Protein AF-A0A1S8CUR6-F1 (afdb_monomer)

Secondary structure (DSSP, 8-state):
--TTTT-----STHHHHT-TTB-S-B-GGG--SSS-EEEEEEEEEEEEEEE-SBTTT--EEEEEEEEEETTS-EEEEETTHHHHHHS---HHHHHHHHHHHHHHHHHHHHHHHHHTHHHHHHHHHHHHHTSS-TTSHHHHHHHHHHHHHTTTS---SSSTTB-TTSEEEEEEEPPHHHHHHHHHHTTTPPP-SEEEEEEEEETTGGGGGGHHHHHHHHHHHHHHHHHHHH--S---HHHHHHHHHHHHHHHHHHHHHHHHHHHHHHTTSGGGEE-

Radius of gyration: 33.65 Å; Cα contacts (8 Å, |Δi|>4): 330; chains: 1; bounding box: 71×44×99 Å

Foldseek 3Di:
DQPLPQADDCADPVSQVPDPQEDAADAPVVQPDPQFFDFWRAKAADPPFGFFNYNVGRDTERIFTWTATPVRHITTHHQVVCCVPRVDHCVVVHVVSVLSVLLSVLVVLLVVCLVCVVVLVVLLCCLVPVVVDVPLLVVLVVVVCCLVVCVPDDDADFNVQADPQQFGWDWDFDDPVVQVVCCVVVVPDDTDRTDIDGPWGFPPSVLSVCSVVLVVLVVLSVCLSVVSVPDDDDDDSVRSVVNSVSSVCSVVSSVVSSVSSVCSNCRPPPVRIGD

Sequence (275 aa):
MNPFDDIPKINHWLDLENREKFSACIDLKQIKEPQPLKKVIAAYELSPKVYCGIASCHTAHHKGFLVELFDGSETIVGHCCGKKYFGRDFTVEKNRLTKLATDKQNYEIITRFIKNLSVHKNEFNNVFNENELNCGFKKLMLAVIDFNTVRTNISSQTFSNIGYDGEVFQLVRKSDKDIEIERVAGQGQLIETHQKHIIAKINHFNLLFQIDKFYQLKDYFSNLFIFFERHGRGFTSNQLKQYGKLVKDFDNKLYEMKILAKQGSNLLSKTNLEK

Structure (mmCIF, N/CA/C/O backbone):
data_AF-A0A1S8CUR6-F1
#
_entry.id   AF-A0A1S8CUR6-F1
#
loop_
_atom_site.group_PDB
_atom_site.id
_atom_site.type_symbol
_atom_site.label_atom_id
_atom_site.label_alt_id
_atom_site.label_comp_id
_atom_site.label_asym_id
_atom_site.label_entity_id
_atom_site.label_seq_id
_atom_site.pdbx_PDB_ins_code
_atom_site.Cartn_x
_atom_site.Cartn_y
_atom_site.Cartn_z
_atom_site.occupancy
_atom_site.B_iso_or_equiv
_atom_site.auth_seq_id
_atom_site.auth_comp_id
_atom_site.auth_asym_id
_atom_site.auth_atom_id
_atom_site.pdbx_PDB_model_num
ATOM 1 N N . MET A 1 1 ? 1.728 -12.011 23.630 1.00 44.38 1 MET A N 1
ATOM 2 C CA . MET A 1 1 ? 0.403 -11.422 23.887 1.00 44.38 1 MET A CA 1
ATOM 3 C C . MET A 1 1 ? 0.296 -10.179 23.024 1.00 44.38 1 MET A C 1
ATOM 5 O O . MET A 1 1 ? 1.237 -9.388 23.041 1.00 44.38 1 MET A O 1
ATOM 9 N N . ASN A 1 2 ? -0.718 -10.079 22.166 1.00 54.56 2 ASN A N 1
ATOM 10 C CA . ASN A 1 2 ? -0.870 -8.926 21.286 1.00 54.56 2 ASN A CA 1
ATOM 11 C C . ASN A 1 2 ? -1.493 -7.792 22.124 1.00 54.56 2 ASN A C 1
ATOM 13 O O . ASN A 1 2 ? -2.547 -7.996 22.720 1.00 54.56 2 ASN A O 1
ATOM 17 N N . PRO A 1 3 ? -0.862 -6.607 22.215 1.00 56.47 3 PRO A N 1
ATOM 18 C CA . PRO A 1 3 ? -1.349 -5.519 23.070 1.00 56.47 3 PRO A CA 1
ATOM 19 C C . PRO A 1 3 ? -2.714 -4.955 22.630 1.00 56.47 3 PRO A C 1
ATOM 21 O O . PRO A 1 3 ? -3.243 -4.057 23.276 1.00 56.47 3 PRO A O 1
ATOM 24 N N . PHE A 1 4 ? -3.280 -5.465 21.531 1.00 63.94 4 PHE A N 1
ATOM 25 C CA . PHE A 1 4 ? -4.551 -5.048 20.951 1.00 63.94 4 PHE A CA 1
ATOM 26 C C . PHE A 1 4 ? -5.653 -6.127 21.013 1.00 63.94 4 PHE A C 1
ATOM 28 O O . PHE A 1 4 ? -6.675 -6.007 20.326 1.00 63.94 4 PHE A O 1
ATOM 35 N N . ASP A 1 5 ? -5.464 -7.200 21.785 1.00 58.09 5 ASP A N 1
ATOM 36 C CA . ASP A 1 5 ? -6.437 -8.302 21.866 1.00 58.09 5 ASP A CA 1
ATOM 37 C C . ASP A 1 5 ? -7.804 -7.863 22.446 1.00 58.09 5 ASP A C 1
ATOM 39 O O . ASP A 1 5 ? -8.822 -8.448 22.089 1.00 58.09 5 ASP A O 1
ATOM 43 N N . ASP A 1 6 ? -7.868 -6.740 23.172 1.00 64.00 6 ASP A N 1
ATOM 44 C CA . ASP A 1 6 ? -9.075 -6.271 23.880 1.00 64.00 6 ASP A CA 1
ATOM 45 C C . ASP A 1 6 ? -10.073 -5.432 23.058 1.00 64.00 6 ASP A C 1
ATOM 47 O O . ASP A 1 6 ? -11.069 -4.952 23.604 1.00 64.00 6 ASP A O 1
ATOM 51 N N . ILE A 1 7 ? -9.842 -5.212 21.757 1.00 69.81 7 ILE A N 1
ATOM 52 C CA . ILE A 1 7 ? -10.750 -4.391 20.933 1.00 69.81 7 ILE A CA 1
ATOM 53 C C . ILE A 1 7 ? -11.582 -5.279 20.010 1.00 69.81 7 ILE A C 1
ATOM 55 O O . ILE A 1 7 ? -11.042 -5.793 19.018 1.00 69.81 7 ILE A O 1
ATOM 59 N N . PRO A 1 8 ? -12.885 -5.460 20.308 1.00 75.94 8 PRO A N 1
ATOM 60 C CA . PRO A 1 8 ? -13.771 -6.248 19.471 1.00 75.94 8 PRO A CA 1
ATOM 61 C C . PRO A 1 8 ? -14.064 -5.515 18.160 1.00 75.94 8 PRO A C 1
ATOM 63 O O . PRO A 1 8 ? -14.291 -4.304 18.131 1.00 75.94 8 PRO A O 1
ATOM 66 N N . LYS A 1 9 ? -14.065 -6.271 17.060 1.00 77.62 9 LYS A N 1
ATOM 67 C CA . LYS A 1 9 ? -14.486 -5.795 15.742 1.00 77.62 9 LYS A CA 1
ATOM 68 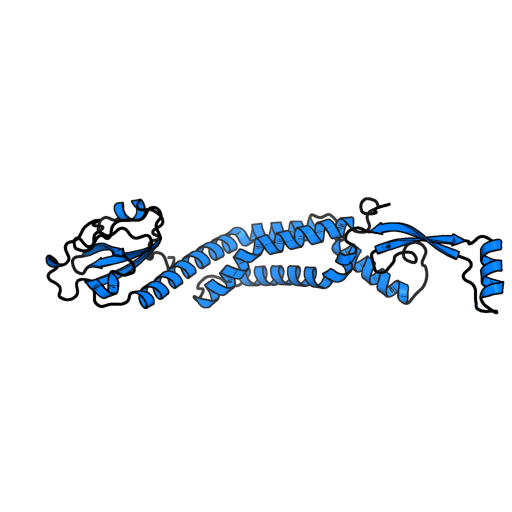C C . LYS A 1 9 ? -15.950 -6.188 15.542 1.00 77.62 9 LYS A C 1
ATOM 70 O O . LYS A 1 9 ? -16.272 -7.356 15.702 1.00 77.62 9 LYS A O 1
ATOM 75 N N . ILE A 1 10 ? -16.802 -5.224 15.197 1.00 85.06 10 ILE A N 1
ATOM 76 C CA . ILE A 1 10 ? -18.233 -5.441 14.940 1.00 85.06 10 ILE A CA 1
ATOM 77 C C . ILE A 1 10 ? -18.463 -5.220 13.443 1.00 85.06 10 ILE A C 1
ATOM 79 O O . ILE A 1 10 ? -18.511 -4.076 12.994 1.00 85.06 10 ILE A O 1
ATOM 83 N N . ASN A 1 11 ? -18.540 -6.303 12.670 1.00 84.25 11 ASN A N 1
ATOM 84 C CA . ASN A 1 11 ? -18.808 -6.270 11.226 1.00 84.25 11 ASN A CA 1
ATOM 85 C C . ASN A 1 11 ? -20.238 -6.712 10.906 1.00 84.25 11 ASN A C 1
ATOM 87 O O . ASN A 1 11 ? -20.809 -6.280 9.905 1.00 84.25 11 ASN A O 1
ATOM 91 N N . HIS A 1 12 ? -20.805 -7.578 11.745 1.00 87.56 12 HIS A N 1
ATOM 92 C CA . HIS A 1 12 ? -22.120 -8.170 11.556 1.00 87.56 12 HIS A CA 1
ATOM 93 C C . HIS A 1 12 ? -22.928 -8.111 12.850 1.00 87.56 12 HIS A C 1
ATOM 95 O O . HIS A 1 12 ? -22.376 -8.070 13.946 1.00 87.56 12 HIS A O 1
ATOM 101 N N . TRP A 1 13 ? -24.255 -8.140 12.724 1.00 87.31 13 TRP A N 1
ATOM 102 C CA . TRP A 1 13 ? -25.164 -8.196 13.874 1.00 87.31 13 TRP A CA 1
ATOM 103 C C . TRP A 1 13 ? -24.866 -9.383 14.801 1.00 87.31 13 TRP A C 1
ATOM 105 O O . TRP A 1 13 ? -24.865 -9.235 16.018 1.00 87.31 13 TRP A O 1
ATOM 115 N N . LEU A 1 14 ? -24.499 -10.524 14.217 1.00 88.88 14 LEU A N 1
ATOM 116 C CA . LEU A 1 14 ? -24.138 -11.736 14.947 1.00 88.88 14 LEU A CA 1
ATOM 117 C C . LEU A 1 14 ? -22.941 -11.530 15.902 1.00 88.88 14 LEU A C 1
ATOM 119 O O . LEU A 1 14 ? -22.861 -12.182 16.939 1.00 88.88 14 LEU A O 1
ATOM 123 N N . ASP A 1 15 ? -22.042 -10.581 15.605 1.00 89.50 15 ASP A N 1
ATOM 124 C CA . ASP A 1 15 ? -20.921 -10.234 16.494 1.00 89.50 15 ASP A CA 1
ATOM 125 C C . ASP A 1 15 ? -21.401 -9.614 17.819 1.00 89.50 15 ASP A C 1
ATOM 127 O O . ASP A 1 15 ? -20.664 -9.623 18.804 1.00 89.50 15 ASP A O 1
ATOM 131 N N . LEU A 1 16 ? -22.614 -9.048 17.839 1.00 89.94 16 LEU A N 1
ATOM 132 C CA . LEU A 1 16 ? -23.264 -8.500 19.029 1.00 89.94 16 LEU A CA 1
ATOM 133 C C . LEU A 1 16 ? -24.046 -9.580 19.773 1.00 89.94 16 LEU A C 1
ATOM 135 O O . LEU A 1 16 ? -23.877 -9.713 20.979 1.00 89.94 16 LEU A O 1
ATOM 139 N N . GLU A 1 17 ? -24.854 -10.371 19.062 1.00 89.06 17 GLU A N 1
ATOM 140 C CA . GLU A 1 17 ? -25.681 -11.434 19.660 1.00 89.06 17 GLU A CA 1
ATOM 141 C C . GLU A 1 17 ? -24.852 -12.500 20.374 1.00 89.06 17 GLU A C 1
ATOM 143 O O . GLU A 1 17 ? -25.260 -13.014 21.410 1.00 89.06 17 GLU A O 1
ATOM 148 N N . ASN A 1 18 ? -23.656 -12.792 19.864 1.00 91.69 18 ASN A N 1
ATOM 149 C CA . ASN A 1 18 ? -22.752 -13.760 20.479 1.00 91.69 18 ASN A CA 1
ATOM 150 C C . ASN A 1 18 ? -22.097 -13.257 21.778 1.00 91.69 18 ASN A C 1
ATOM 152 O O . ASN A 1 18 ? -21.323 -13.988 22.399 1.00 91.69 18 ASN A O 1
ATOM 156 N N . ARG A 1 19 ? -22.340 -12.007 22.191 1.00 91.31 19 ARG A N 1
ATOM 157 C CA . ARG A 1 19 ? -21.763 -11.444 23.415 1.00 91.31 19 ARG A CA 1
ATOM 158 C C . ARG A 1 19 ? -22.686 -11.742 24.586 1.00 91.31 19 ARG A C 1
ATOM 160 O O . ARG A 1 19 ? -23.799 -11.240 24.650 1.00 91.31 19 ARG A O 1
ATOM 167 N N . GLU A 1 20 ? -22.170 -12.477 25.563 1.00 92.56 20 GLU A N 1
ATOM 168 C CA . GLU A 1 20 ? -22.912 -12.921 26.754 1.00 92.56 20 GLU A CA 1
ATOM 169 C C . GLU A 1 20 ? -23.628 -11.782 27.506 1.00 92.56 20 GLU A C 1
ATOM 171 O O . GLU A 1 20 ? -24.708 -11.973 28.053 1.00 92.56 20 GLU A O 1
ATOM 176 N N . LYS A 1 21 ? -23.042 -10.578 27.512 1.00 94.06 21 LYS A N 1
ATOM 177 C CA . LYS A 1 21 ? -23.570 -9.403 28.224 1.00 94.06 21 LYS A CA 1
ATOM 178 C C . LYS A 1 21 ? -24.464 -8.503 27.369 1.00 94.06 21 LYS A C 1
ATOM 180 O O . LYS A 1 21 ? -24.925 -7.473 27.859 1.00 94.06 21 LYS A O 1
ATOM 185 N N . PHE A 1 22 ? -24.665 -8.830 26.094 1.00 95.19 22 PHE A N 1
ATOM 186 C CA . PHE A 1 22 ? -25.379 -7.963 25.168 1.00 95.19 22 PHE A CA 1
ATOM 187 C C . PHE A 1 22 ? -26.894 -8.059 25.340 1.00 95.19 22 PHE A C 1
ATOM 189 O O . PHE A 1 22 ? -27.479 -9.138 25.330 1.00 95.19 22 PHE A O 1
ATOM 196 N N . SER A 1 23 ? -27.535 -6.896 25.429 1.00 94.31 23 SER A N 1
ATOM 197 C CA . SER A 1 23 ? -28.978 -6.738 25.346 1.00 94.31 23 SER A CA 1
ATOM 198 C C . SER A 1 23 ? -29.346 -5.826 24.178 1.00 94.31 23 SER A C 1
ATOM 200 O O . SER A 1 23 ? -28.913 -4.670 24.079 1.00 94.31 23 SER A O 1
ATOM 202 N N . ALA A 1 24 ? -30.209 -6.343 23.303 1.00 93.00 24 ALA A N 1
ATOM 203 C CA . ALA A 1 24 ? -30.740 -5.616 22.157 1.00 93.00 24 ALA A CA 1
ATOM 204 C C . ALA A 1 24 ? -31.730 -4.505 22.549 1.00 93.00 24 ALA A C 1
ATOM 206 O O . ALA A 1 24 ? -32.044 -3.660 21.715 1.00 93.00 24 ALA A O 1
ATOM 207 N N . CYS A 1 25 ? -32.233 -4.497 23.790 1.00 93.50 25 CYS A N 1
ATOM 208 C CA . CYS A 1 25 ? -33.155 -3.480 24.286 1.00 93.50 25 CYS A CA 1
ATOM 209 C C . CYS A 1 25 ? -32.991 -3.280 25.800 1.00 93.50 25 CYS A C 1
ATOM 211 O O . CYS A 1 25 ? -33.137 -4.215 26.584 1.00 93.50 25 CYS A O 1
ATOM 213 N N . ILE A 1 26 ? -32.704 -2.048 26.211 1.00 92.50 26 ILE A N 1
ATOM 214 C CA . ILE A 1 26 ? -32.490 -1.632 27.594 1.00 92.50 26 ILE A CA 1
ATOM 215 C C . ILE A 1 26 ? -33.344 -0.399 27.884 1.00 92.50 26 ILE A C 1
ATOM 217 O O . ILE A 1 26 ? -33.329 0.591 27.140 1.00 92.50 26 ILE A O 1
ATOM 221 N N . ASP A 1 27 ? -34.053 -0.438 29.009 1.00 91.69 27 ASP A N 1
ATOM 222 C CA . ASP A 1 27 ? -34.683 0.741 29.590 1.00 91.69 27 ASP A CA 1
ATOM 223 C C . ASP A 1 27 ? -33.720 1.423 30.567 1.00 91.69 27 ASP A C 1
ATOM 225 O O . ASP A 1 27 ? -33.512 0.968 31.691 1.00 91.69 27 ASP A O 1
ATOM 229 N N . LEU A 1 28 ? -33.149 2.554 30.144 1.00 87.75 28 LEU A N 1
ATOM 230 C CA . LEU A 1 28 ? -32.211 3.330 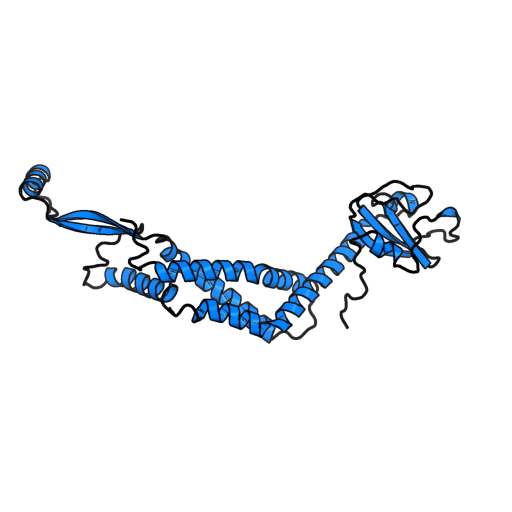30.960 1.00 87.75 28 LEU A CA 1
ATOM 231 C C . LEU A 1 28 ? -32.817 3.806 32.290 1.00 87.75 28 LEU A C 1
ATOM 233 O O . LEU A 1 28 ? -32.064 4.101 33.210 1.00 87.75 28 LEU A O 1
ATOM 237 N N . LYS A 1 29 ? -34.151 3.867 32.421 1.00 86.69 29 LYS A N 1
ATOM 238 C CA . LYS A 1 29 ? -34.813 4.238 33.683 1.00 86.69 29 LYS A CA 1
ATOM 239 C C . LYS A 1 29 ? -34.674 3.173 34.770 1.00 86.69 29 LYS A C 1
ATOM 241 O O . LYS A 1 29 ? -34.837 3.490 35.943 1.00 86.69 29 LYS A O 1
ATOM 246 N N . GLN A 1 30 ? -34.415 1.923 34.391 1.00 85.38 30 GLN A N 1
ATOM 247 C CA . GLN A 1 30 ? -34.244 0.814 35.334 1.00 85.38 30 GLN A CA 1
ATOM 248 C C . GLN A 1 30 ? -32.832 0.776 35.933 1.00 85.38 30 GLN A C 1
ATOM 250 O O . GLN A 1 30 ? -32.594 0.087 36.925 1.00 85.38 30 GLN A O 1
ATOM 255 N N . ILE A 1 31 ? -31.900 1.542 35.360 1.00 81.12 31 ILE A N 1
ATOM 256 C CA . ILE A 1 31 ? -30.523 1.626 35.829 1.00 81.12 31 ILE A CA 1
ATOM 257 C C . ILE A 1 31 ? -30.468 2.634 36.970 1.00 81.12 31 ILE A C 1
ATOM 259 O O . ILE A 1 31 ? -30.805 3.804 36.807 1.00 81.12 31 ILE A O 1
ATOM 263 N N . LYS A 1 32 ? -30.039 2.165 38.144 1.00 79.88 32 LYS A N 1
ATOM 264 C CA . LYS A 1 32 ? -30.018 2.963 39.381 1.00 79.88 32 LYS A CA 1
ATOM 265 C C . LYS A 1 32 ? -28.940 4.051 39.386 1.00 79.88 32 LYS A C 1
ATOM 267 O O . LYS A 1 32 ? -29.013 4.972 40.193 1.00 79.88 32 LYS A O 1
ATOM 272 N N . GLU A 1 33 ? -27.952 3.946 38.502 1.00 79.56 33 GLU A N 1
ATOM 273 C CA . GLU A 1 33 ? -26.839 4.887 38.423 1.00 79.56 33 GLU A CA 1
ATOM 274 C C . GLU A 1 33 ? -27.246 6.206 37.746 1.00 79.56 33 GLU A C 1
ATOM 276 O O . GLU A 1 33 ? -27.812 6.184 36.649 1.00 79.56 33 GLU A O 1
ATOM 281 N N . PRO A 1 34 ? -26.894 7.371 38.324 1.00 75.56 34 PRO A N 1
ATOM 282 C CA . PRO A 1 34 ? -27.216 8.677 37.746 1.00 75.56 34 PRO A CA 1
ATOM 283 C C . PRO A 1 34 ? -26.499 8.925 36.411 1.00 75.56 34 PRO A C 1
ATOM 285 O O . PRO A 1 34 ? -26.979 9.694 35.579 1.00 75.56 34 PRO A O 1
ATOM 288 N N . GLN A 1 35 ? -25.360 8.262 36.187 1.00 81.31 35 GLN A N 1
ATOM 289 C CA . GLN A 1 35 ? -24.727 8.154 34.878 1.00 81.31 35 GLN A CA 1
ATOM 290 C C . GLN A 1 35 ? -24.628 6.678 34.501 1.00 81.31 35 GLN A C 1
ATOM 292 O O . GLN A 1 35 ? -23.692 6.017 34.931 1.00 81.31 35 GLN A O 1
ATOM 297 N N . PRO A 1 36 ? -25.556 6.142 33.691 1.00 85.94 36 PRO A N 1
ATOM 298 C CA . PRO A 1 36 ? -25.612 4.706 33.422 1.00 85.94 36 PRO A CA 1
ATOM 299 C C . PRO A 1 36 ? -24.453 4.203 32.548 1.00 85.94 36 PRO A C 1
ATOM 301 O O . PRO A 1 36 ? -24.191 3.004 32.513 1.00 85.94 36 PRO A O 1
ATOM 304 N N . LEU A 1 37 ? -23.742 5.093 31.846 1.00 91.00 37 LEU A N 1
ATOM 305 C CA . LEU A 1 37 ? -22.651 4.738 30.939 1.00 91.00 37 LEU A CA 1
ATOM 306 C C . LEU A 1 37 ? -21.339 4.483 31.685 1.00 91.00 37 LEU A C 1
ATOM 308 O O . LEU A 1 37 ? -20.736 5.418 32.208 1.00 91.00 37 LEU A O 1
ATOM 312 N N . LYS A 1 38 ? -20.819 3.259 31.592 1.00 90.94 38 LYS A N 1
ATOM 313 C CA . LYS A 1 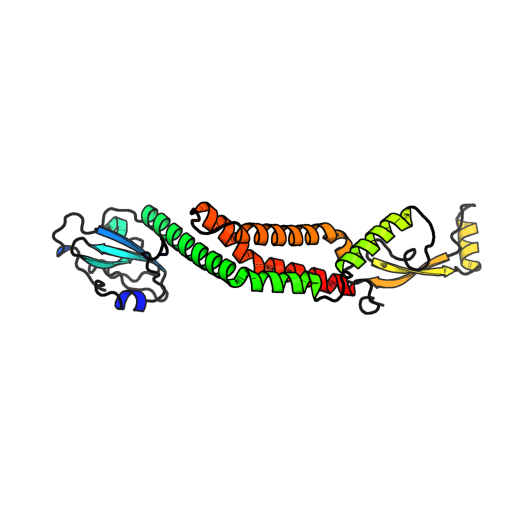38 ? -19.506 2.895 32.133 1.00 90.94 38 LYS A CA 1
ATOM 314 C C . LYS A 1 38 ? -18.378 3.139 31.131 1.00 90.94 38 LYS A C 1
ATOM 316 O O . LYS A 1 38 ? -17.410 3.829 31.443 1.00 90.94 38 LYS A O 1
ATOM 321 N N . LYS A 1 39 ? -18.482 2.601 29.908 1.00 90.38 39 LYS A N 1
ATOM 322 C CA . LYS A 1 39 ? -17.506 2.851 28.826 1.00 90.38 39 LYS A CA 1
ATOM 323 C C . LYS A 1 39 ? -18.087 2.610 27.437 1.00 90.38 39 LYS A C 1
ATOM 325 O O . LYS A 1 39 ? -19.045 1.866 27.265 1.00 90.38 39 LYS A O 1
ATOM 330 N N . VAL A 1 40 ? -17.446 3.197 26.429 1.00 90.94 40 VAL A N 1
ATOM 331 C CA . VAL A 1 40 ? -17.662 2.822 25.026 1.00 90.94 40 VAL A CA 1
ATOM 332 C C . VAL A 1 40 ? -16.690 1.697 24.684 1.00 90.94 40 VAL A C 1
ATOM 334 O O . VAL A 1 40 ? -15.492 1.822 24.931 1.00 90.94 40 VAL A O 1
ATOM 337 N N . ILE A 1 41 ? -17.207 0.601 24.137 1.00 89.81 41 ILE A N 1
ATOM 338 C CA . ILE A 1 41 ? -16.429 -0.601 23.817 1.00 89.81 41 ILE A CA 1
ATOM 339 C C . ILE A 1 41 ? -15.898 -0.527 22.385 1.00 89.81 41 ILE A C 1
ATOM 341 O O . ILE A 1 41 ? -14.715 -0.744 22.143 1.00 89.81 41 ILE A O 1
ATOM 345 N N . ALA A 1 42 ? -16.775 -0.222 21.430 1.00 88.81 42 ALA A N 1
ATOM 346 C CA . ALA A 1 42 ? -16.449 -0.204 20.010 1.00 88.81 42 ALA A CA 1
ATOM 347 C C . ALA A 1 42 ? -17.388 0.737 19.250 1.00 88.81 42 ALA A C 1
ATOM 349 O O . ALA A 1 42 ? -18.515 0.994 19.674 1.00 88.81 42 ALA A O 1
ATOM 350 N N . ALA A 1 43 ? -16.928 1.240 18.107 1.00 89.25 43 ALA A N 1
ATOM 351 C CA . ALA A 1 43 ? -17.799 1.864 17.117 1.00 89.25 43 ALA A CA 1
ATOM 352 C C . ALA A 1 43 ? -18.259 0.801 16.110 1.00 89.25 43 ALA A C 1
ATOM 354 O O . ALA A 1 43 ? -17.493 -0.111 15.796 1.00 89.25 43 ALA A O 1
ATOM 355 N N . TYR A 1 44 ? -19.477 0.936 15.591 1.00 89.94 44 TYR A N 1
ATOM 356 C CA . TYR A 1 44 ? -19.994 0.079 14.526 1.00 89.94 44 TYR A CA 1
ATOM 357 C C . TYR A 1 44 ? -20.465 0.905 13.332 1.00 89.94 44 TYR A C 1
ATOM 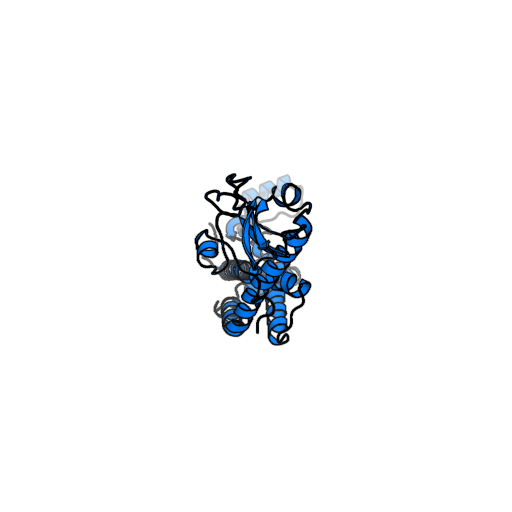359 O O . TYR A 1 44 ? -20.927 2.044 13.475 1.00 89.94 44 TYR A O 1
ATOM 367 N N . GLU A 1 45 ? -20.393 0.280 12.163 1.00 91.19 45 GLU A N 1
ATOM 368 C CA . GLU A 1 45 ? -21.044 0.712 10.935 1.00 91.19 45 GLU A CA 1
ATOM 369 C C . GLU A 1 45 ? -21.604 -0.538 10.248 1.00 91.19 45 GLU A C 1
ATOM 371 O O . GLU A 1 45 ? -20.849 -1.396 9.802 1.00 91.19 45 GLU A O 1
ATOM 376 N N . LEU A 1 46 ? -22.929 -0.681 10.261 1.00 91.06 46 LEU A N 1
ATOM 377 C CA . LEU A 1 46 ? -23.649 -1.877 9.838 1.00 91.06 46 LEU A CA 1
ATOM 378 C C . LEU A 1 46 ? -24.620 -1.552 8.695 1.00 91.06 46 LEU A C 1
ATOM 380 O O . LEU A 1 46 ? -25.253 -0.488 8.641 1.00 91.06 46 LEU A O 1
ATOM 384 N N . SER A 1 47 ? -24.737 -2.511 7.782 1.00 90.19 47 SER A N 1
ATOM 385 C CA . SER A 1 47 ? -25.728 -2.534 6.711 1.00 90.19 47 SER A CA 1
ATOM 386 C C . SER A 1 47 ? -26.333 -3.942 6.654 1.00 90.19 47 SER A C 1
ATOM 388 O O . SER A 1 47 ? -25.566 -4.893 6.482 1.00 90.19 47 SER A O 1
ATOM 390 N N . PRO A 1 48 ? -27.661 -4.114 6.822 1.00 91.06 48 PRO A N 1
ATOM 391 C CA . PRO A 1 48 ? -28.697 -3.081 6.970 1.00 91.06 48 PRO A CA 1
ATOM 392 C C . PRO A 1 48 ? -28.633 -2.313 8.309 1.00 91.06 48 PRO A C 1
ATOM 394 O O . PRO A 1 48 ? -27.826 -2.626 9.183 1.00 91.06 48 PRO A O 1
ATOM 397 N N . LYS A 1 49 ? -29.472 -1.272 8.461 1.00 92.75 49 LYS A N 1
ATOM 398 C CA . LYS A 1 49 ? -29.586 -0.508 9.719 1.00 92.75 49 LYS A CA 1
ATOM 399 C C . LYS A 1 49 ? -30.021 -1.421 10.867 1.00 92.75 49 LYS A C 1
ATOM 401 O O . LYS A 1 49 ? -30.892 -2.264 10.681 1.00 92.75 49 LYS A O 1
ATOM 406 N N . VAL A 1 50 ? -29.498 -1.154 12.060 1.00 92.75 50 VAL A N 1
ATOM 407 C CA . VAL A 1 50 ? -29.857 -1.854 13.301 1.00 92.75 50 VAL A CA 1
ATOM 408 C C . VAL A 1 50 ? -30.586 -0.917 14.259 1.00 92.75 50 VAL A C 1
ATOM 410 O O . VAL A 1 50 ? -30.299 0.282 14.302 1.00 92.75 50 VAL A O 1
ATOM 413 N N . TYR A 1 51 ? -31.553 -1.436 15.011 1.00 95.12 51 TYR A N 1
ATOM 414 C CA . TYR A 1 51 ? -32.320 -0.639 15.967 1.00 95.12 51 TYR A CA 1
ATOM 415 C C . TYR A 1 51 ? -31.473 -0.248 17.177 1.00 95.12 51 TYR A C 1
ATOM 417 O O . TYR A 1 51 ? -30.718 -1.053 17.711 1.00 95.12 51 TYR A O 1
ATOM 425 N N . CYS A 1 52 ? -31.604 1.001 17.623 1.00 95.12 52 CYS A N 1
ATOM 426 C CA . CYS A 1 52 ? -30.998 1.460 18.866 1.00 95.12 52 CYS A CA 1
ATOM 427 C C . CYS A 1 52 ? -31.497 0.607 20.038 1.00 95.12 52 CYS A C 1
ATOM 429 O O . CYS A 1 52 ? -32.707 0.443 20.210 1.00 95.12 52 CYS A O 1
ATOM 431 N N . GLY A 1 53 ? -30.572 0.139 20.871 1.00 94.38 53 GLY A N 1
ATOM 432 C CA . GLY A 1 53 ? -30.888 -0.655 22.048 1.00 94.38 53 GLY A CA 1
ATOM 433 C C . GLY A 1 53 ? -31.433 0.158 23.216 1.00 94.38 53 GLY A C 1
ATOM 434 O O . GLY A 1 53 ? -31.865 -0.414 24.203 1.00 94.38 53 GLY A O 1
ATOM 435 N N . ILE A 1 54 ? -31.494 1.488 23.121 1.00 94.06 54 ILE A N 1
ATOM 436 C CA . ILE A 1 54 ? -32.222 2.304 24.100 1.00 94.06 54 ILE A CA 1
ATOM 437 C C . ILE A 1 54 ? -33.716 2.210 23.788 1.00 94.06 54 ILE A C 1
ATOM 439 O O . ILE A 1 54 ? -34.151 2.719 22.751 1.00 94.06 54 ILE A O 1
ATOM 443 N N . ALA A 1 55 ? -34.504 1.644 24.706 1.00 92.88 55 ALA A N 1
ATOM 444 C CA . ALA A 1 55 ? -35.945 1.422 24.539 1.00 92.88 55 ALA A CA 1
ATOM 445 C C . ALA A 1 55 ? -36.715 2.703 24.162 1.00 92.88 55 ALA A C 1
ATOM 447 O O . ALA A 1 55 ? -37.595 2.689 23.309 1.00 92.88 55 ALA A O 1
ATOM 448 N N . SER A 1 56 ? -36.333 3.847 24.740 1.00 91.75 56 SER A N 1
ATOM 449 C CA . SER A 1 56 ? -36.945 5.156 24.456 1.00 91.75 56 SER A CA 1
ATOM 450 C C . SER A 1 56 ? -36.464 5.823 23.159 1.00 91.75 56 SER A C 1
ATOM 452 O O . SER A 1 56 ? -36.944 6.900 22.804 1.00 91.75 56 SER A O 1
ATOM 454 N N . CYS A 1 57 ? -35.483 5.241 22.469 1.00 92.75 57 CYS A N 1
ATOM 455 C CA . CYS A 1 57 ? -35.028 5.699 21.160 1.00 92.75 57 CYS A CA 1
ATOM 456 C C . CYS A 1 57 ? -35.542 4.772 20.062 1.00 92.75 57 CYS A C 1
ATOM 458 O O . CYS A 1 57 ? -36.154 5.251 19.112 1.00 92.75 57 CYS A O 1
ATOM 460 N N . HIS A 1 58 ? -35.201 3.482 20.172 1.00 89.62 58 HIS A N 1
ATOM 461 C CA . HIS A 1 58 ? -35.515 2.381 19.258 1.00 89.62 58 HIS A CA 1
ATOM 462 C C . HIS A 1 58 ? -35.520 2.740 17.759 1.00 89.62 58 HIS A C 1
ATOM 464 O O . HIS A 1 58 ? -36.290 2.218 16.961 1.00 89.62 58 HIS A O 1
ATOM 470 N N . THR A 1 59 ? -34.658 3.676 17.357 1.00 94.12 59 THR A N 1
ATOM 471 C CA . THR A 1 59 ? -34.570 4.176 15.983 1.00 94.12 59 THR A CA 1
ATOM 472 C C . THR A 1 59 ? -33.510 3.372 15.240 1.00 94.12 59 THR A C 1
ATOM 474 O O . THR A 1 59 ? -32.483 3.025 15.821 1.00 94.12 59 THR A O 1
ATOM 477 N N . ALA A 1 60 ? -33.729 3.072 13.960 1.00 94.56 60 ALA A N 1
ATOM 478 C CA . ALA A 1 60 ? -32.756 2.346 13.149 1.00 94.56 60 ALA A CA 1
ATOM 479 C C . ALA A 1 60 ? -31.556 3.235 12.757 1.00 94.56 60 ALA A C 1
ATOM 481 O O . ALA A 1 60 ? -31.724 4.321 12.191 1.00 94.56 60 ALA A O 1
ATOM 482 N N . HIS A 1 61 ? -30.334 2.758 12.996 1.00 93.38 61 HIS A N 1
ATOM 483 C CA . HIS A 1 61 ? -29.082 3.454 12.700 1.00 93.38 61 HIS A CA 1
ATOM 484 C C . HIS A 1 61 ? -28.145 2.603 11.838 1.00 93.38 61 HIS A C 1
ATOM 486 O O . HIS A 1 61 ? -28.054 1.392 12.001 1.00 93.38 61 HIS A O 1
ATOM 492 N N . HIS A 1 62 ? -27.397 3.259 10.947 1.00 91.19 62 HIS A N 1
ATOM 493 C CA . HIS A 1 62 ? -26.268 2.630 10.248 1.00 91.19 62 HIS A CA 1
ATOM 494 C C . HIS A 1 62 ? -25.007 2.596 11.099 1.00 91.19 62 HIS A C 1
ATOM 496 O O . HIS A 1 62 ? -24.191 1.700 10.969 1.00 91.19 62 HIS A O 1
ATOM 502 N N . LYS A 1 63 ? -24.826 3.605 11.950 1.00 91.94 63 LYS A N 1
ATOM 503 C CA . LYS A 1 63 ? -23.594 3.810 12.699 1.00 91.94 63 LYS A CA 1
ATOM 504 C C . LYS A 1 63 ? -23.885 4.207 14.129 1.00 91.94 63 LYS A C 1
ATOM 506 O O . LYS A 1 63 ? -24.839 4.950 14.407 1.00 91.94 63 LYS A O 1
ATOM 511 N N . GLY A 1 64 ? -23.002 3.778 15.011 1.00 92.69 64 GLY A N 1
ATOM 512 C CA . GLY A 1 64 ? -23.141 4.021 16.429 1.00 92.69 64 GLY A CA 1
ATOM 513 C C . GLY A 1 64 ? -22.043 3.357 17.233 1.00 92.69 64 GLY A C 1
ATOM 514 O O . GLY A 1 64 ? -20.920 3.187 16.757 1.00 92.69 64 GLY A O 1
ATOM 515 N N . PHE A 1 65 ? -22.380 3.027 18.470 1.00 92.94 65 PHE A N 1
ATOM 516 C CA . PHE A 1 65 ? -21.437 2.544 19.459 1.00 92.94 65 PHE A CA 1
ATOM 517 C C . PHE A 1 65 ? -22.012 1.358 20.216 1.00 92.94 65 PHE A C 1
ATOM 519 O O . PHE A 1 65 ? -23.190 1.366 20.560 1.00 92.94 65 PHE A O 1
ATOM 526 N N . LEU A 1 66 ? -21.170 0.370 20.493 1.00 93.44 66 LEU A N 1
ATOM 527 C CA . LEU A 1 66 ? -21.404 -0.612 21.542 1.00 93.44 66 LEU A CA 1
ATOM 528 C C . LEU A 1 66 ? -20.903 -0.012 22.857 1.00 93.44 66 LEU A C 1
ATOM 530 O O . LEU A 1 66 ? -19.748 0.421 22.939 1.00 93.44 66 LEU A O 1
ATOM 534 N N . VAL A 1 67 ? -21.760 0.029 23.870 1.00 93.44 67 VAL A N 1
ATOM 535 C CA . VAL A 1 67 ? -21.454 0.604 25.184 1.00 93.44 67 VAL A CA 1
ATOM 536 C C . VAL A 1 67 ? -21.657 -0.427 26.287 1.00 93.44 67 VAL A C 1
ATOM 538 O O . VAL A 1 67 ? -22.542 -1.268 26.176 1.00 93.44 67 VAL A O 1
ATOM 541 N N . GLU A 1 68 ? -20.844 -0.341 27.340 1.00 93.81 68 GLU A N 1
ATOM 542 C CA . GLU A 1 68 ? -21.057 -1.040 28.612 1.00 93.81 68 GLU A CA 1
ATOM 543 C C . GLU A 1 68 ? -21.706 -0.069 29.596 1.00 93.81 68 GLU A C 1
ATOM 545 O O . GLU A 1 68 ? -21.272 1.087 29.724 1.00 93.81 68 GLU A O 1
ATOM 550 N N . LEU A 1 69 ? -22.719 -0.547 30.306 1.00 93.75 69 LEU A N 1
ATOM 551 C CA . LEU A 1 69 ? -23.400 0.169 31.372 1.00 93.75 69 LEU A CA 1
ATOM 552 C C . LEU A 1 69 ? -22.846 -0.262 32.739 1.00 93.75 69 LEU A C 1
ATOM 554 O O . LEU A 1 69 ? -22.121 -1.252 32.859 1.00 93.75 69 LEU A O 1
ATOM 558 N N . PHE A 1 70 ? -23.115 0.512 33.789 1.00 90.94 70 PHE A N 1
ATOM 559 C CA . PHE A 1 70 ? -22.565 0.222 35.123 1.00 90.94 70 PHE A CA 1
ATOM 560 C C . PHE A 1 70 ? -23.109 -1.055 35.767 1.00 90.94 70 PHE A C 1
ATOM 562 O O . PHE A 1 70 ? -22.404 -1.670 36.564 1.00 90.94 70 PHE A O 1
ATOM 569 N N . ASP A 1 71 ? -24.303 -1.492 35.374 1.00 90.00 71 ASP A N 1
ATOM 570 C CA . ASP A 1 71 ? -24.864 -2.792 35.758 1.00 90.00 71 ASP A CA 1
ATOM 571 C C . ASP A 1 71 ? -24.189 -3.981 35.039 1.00 90.00 71 ASP A C 1
ATOM 573 O O . ASP A 1 71 ? -24.522 -5.136 35.292 1.00 90.00 71 ASP A O 1
ATOM 577 N N . GLY A 1 72 ? -23.213 -3.706 34.165 1.00 90.69 72 GLY A N 1
ATOM 578 C CA . GLY A 1 72 ? -22.457 -4.696 33.406 1.00 90.69 72 GLY A CA 1
ATOM 579 C C . GLY A 1 72 ? -23.123 -5.133 32.104 1.00 90.69 72 GLY A C 1
ATOM 580 O O . GLY A 1 72 ? -22.506 -5.899 31.363 1.00 90.69 72 GLY A O 1
ATOM 581 N N . SER A 1 73 ? -24.332 -4.651 31.803 1.00 93.31 73 SER A N 1
ATOM 582 C CA . SER A 1 73 ? -24.995 -4.912 30.528 1.00 93.31 73 SER A CA 1
ATOM 583 C C . SER A 1 73 ? -24.325 -4.149 29.384 1.00 93.31 73 SER A C 1
ATOM 585 O O . SER A 1 73 ? -23.745 -3.073 29.561 1.00 93.31 73 SER A O 1
ATOM 587 N N . GLU A 1 74 ? -24.394 -4.712 28.183 1.00 95.50 74 GLU A N 1
ATOM 588 C CA . GLU A 1 74 ? -23.897 -4.090 26.963 1.00 95.50 74 GLU A CA 1
ATOM 589 C C . GLU A 1 74 ? -25.047 -3.828 25.995 1.00 95.50 74 GLU A C 1
ATOM 591 O O . GLU A 1 74 ? -25.948 -4.648 25.846 1.00 95.50 74 GLU A O 1
ATOM 596 N N . THR A 1 75 ? -25.026 -2.700 25.290 1.00 95.31 75 THR A N 1
ATOM 597 C CA . THR A 1 75 ? -26.037 -2.416 24.263 1.00 95.31 75 THR A CA 1
ATOM 598 C C . THR A 1 75 ? -25.490 -1.542 23.147 1.00 95.31 75 THR A C 1
ATOM 600 O O . THR A 1 75 ? -24.462 -0.876 23.300 1.00 95.31 75 THR A O 1
ATOM 603 N N . ILE A 1 76 ? -26.178 -1.531 22.006 1.00 94.56 76 ILE A N 1
ATOM 604 C CA . ILE A 1 76 ? -25.851 -0.629 20.905 1.00 94.56 76 ILE A CA 1
ATOM 605 C C . ILE A 1 76 ? -26.654 0.660 20.979 1.00 94.56 76 ILE A C 1
ATOM 607 O O . ILE A 1 76 ? -27.856 0.672 21.223 1.00 94.56 76 ILE A O 1
ATOM 611 N N . VAL A 1 77 ? -25.997 1.771 20.677 1.00 94.62 77 VAL A N 1
ATOM 612 C CA . VAL A 1 77 ? -26.623 3.091 20.649 1.00 94.62 77 VAL A CA 1
ATOM 613 C C . VAL A 1 77 ? -26.271 3.803 19.356 1.00 94.62 77 VAL A C 1
ATOM 615 O O . VAL A 1 77 ? -25.164 3.659 18.838 1.00 94.62 77 VAL A O 1
ATOM 618 N N . GLY A 1 78 ? -27.213 4.565 18.803 1.00 92.31 78 GLY A N 1
ATOM 619 C CA . GLY A 1 78 ? -26.963 5.358 17.602 1.00 92.31 78 GLY A CA 1
ATOM 620 C C . GLY A 1 78 ? -25.901 6.433 17.827 1.00 92.31 78 GLY A C 1
ATOM 621 O O . GLY A 1 78 ? -25.715 6.925 18.941 1.00 92.31 78 GLY A O 1
ATOM 622 N N . HIS A 1 79 ? -25.229 6.861 16.755 1.00 90.12 79 HIS A N 1
ATOM 623 C CA . HIS A 1 79 ? -24.195 7.904 16.843 1.00 90.12 79 HIS A CA 1
ATOM 624 C C . HIS A 1 79 ? -24.676 9.222 17.485 1.00 90.12 79 HIS A C 1
ATOM 626 O O . HIS A 1 79 ? -23.884 9.920 18.109 1.00 90.12 79 HIS A O 1
ATOM 632 N N . CYS A 1 80 ? -25.964 9.557 17.352 1.00 89.50 80 CYS A N 1
ATOM 633 C CA . CYS A 1 80 ? -26.583 10.753 17.931 1.00 89.50 80 CYS A CA 1
ATOM 634 C C . CYS A 1 80 ? -27.155 10.532 19.345 1.00 89.50 80 CYS A C 1
ATOM 636 O O . CYS A 1 80 ? -27.556 11.487 20.008 1.00 89.50 80 CYS A O 1
ATOM 638 N N . CYS A 1 81 ? -27.204 9.287 19.823 1.00 91.69 81 CYS A N 1
ATOM 639 C CA . CYS A 1 81 ? -27.812 8.934 21.106 1.00 91.69 81 CYS A CA 1
ATOM 640 C C . CYS A 1 81 ? -26.902 9.262 22.300 1.00 91.69 81 CYS A C 1
ATOM 642 O O . CYS A 1 81 ? -27.414 9.504 23.389 1.00 91.69 81 CYS A O 1
ATOM 644 N N . GLY A 1 82 ? -25.581 9.346 22.091 1.00 87.81 82 GLY A N 1
ATOM 645 C CA . GLY A 1 82 ? -24.586 9.665 23.126 1.00 87.81 82 GLY A CA 1
ATOM 646 C C . GLY A 1 82 ? -24.934 10.913 23.940 1.00 87.81 82 GLY A C 1
ATOM 647 O O . GLY A 1 82 ? -25.175 10.849 25.144 1.00 87.81 82 GLY A O 1
ATOM 648 N N . LYS A 1 83 ? -25.057 12.051 23.250 1.00 88.12 83 LYS A N 1
ATOM 649 C CA . LYS A 1 83 ? -25.359 13.342 23.880 1.00 88.12 83 LYS A CA 1
ATOM 650 C C . LYS A 1 83 ? -26.757 13.377 24.498 1.00 88.12 83 LYS A C 1
ATOM 652 O O . LYS A 1 83 ? -26.928 13.946 25.569 1.00 88.12 83 LYS A O 1
ATOM 657 N N . LYS A 1 84 ? -27.743 12.765 23.833 1.00 89.56 84 LYS A N 1
ATOM 658 C CA . LYS A 1 84 ? -29.151 12.789 24.259 1.00 89.56 84 LYS A CA 1
ATOM 659 C C . LYS A 1 84 ? -29.398 11.974 25.530 1.00 89.56 84 LYS A C 1
ATOM 661 O O . LYS A 1 84 ? -30.146 12.427 26.385 1.00 89.56 84 LYS A O 1
ATOM 666 N N . TYR A 1 85 ? -28.805 10.786 25.633 1.00 89.94 85 TYR A N 1
ATOM 667 C CA . TYR A 1 85 ? -29.121 9.831 26.700 1.00 89.94 85 TYR A CA 1
ATOM 668 C C . TYR A 1 85 ? -28.023 9.696 27.759 1.00 89.94 85 TYR A C 1
ATOM 670 O O . TYR A 1 85 ? -28.316 9.275 28.870 1.00 89.94 85 TYR A O 1
ATOM 678 N N . PHE A 1 86 ? -26.781 10.077 27.445 1.00 89.00 86 PHE A N 1
ATOM 679 C CA . PHE A 1 86 ? -25.645 9.978 28.371 1.00 89.00 86 PHE A CA 1
ATOM 680 C C . PHE A 1 86 ? -24.948 11.320 28.624 1.00 89.00 86 PHE A C 1
ATOM 682 O O . PHE A 1 86 ? -23.920 11.356 29.292 1.00 89.00 86 PHE A O 1
ATOM 689 N N . GLY A 1 87 ? -25.441 12.424 28.046 1.00 86.38 87 GLY A N 1
ATOM 690 C CA . GLY A 1 87 ? -24.854 13.759 28.219 1.00 86.38 87 GLY A CA 1
ATOM 691 C C . GLY A 1 87 ? -23.434 13.920 27.658 1.00 86.38 87 GLY A C 1
ATOM 692 O O . GLY A 1 87 ? -22.809 14.956 27.869 1.00 86.38 87 GLY A O 1
ATOM 693 N N . ARG A 1 88 ? -22.911 12.920 26.934 1.00 84.62 88 ARG A N 1
ATOM 694 C CA . ARG A 1 88 ? -21.515 12.863 26.485 1.00 84.62 88 ARG A CA 1
ATOM 695 C C . ARG A 1 88 ? -21.413 12.695 24.974 1.00 84.62 88 ARG A C 1
ATOM 697 O O . ARG A 1 88 ? -22.109 11.881 24.371 1.00 84.62 88 ARG A O 1
ATOM 704 N N . ASP A 1 89 ? -20.496 13.442 24.368 1.00 84.38 89 ASP A N 1
ATOM 705 C CA . ASP A 1 89 ? -20.067 13.212 22.990 1.00 84.38 89 ASP A CA 1
ATOM 706 C C . ASP A 1 89 ? -19.036 12.073 22.946 1.00 84.38 89 ASP A C 1
ATOM 708 O O . ASP A 1 89 ? -18.021 12.092 23.648 1.00 84.38 89 ASP A O 1
ATOM 712 N N . PHE A 1 90 ? -19.298 11.066 22.116 1.00 89.44 90 PHE A N 1
ATOM 713 C CA . PHE A 1 90 ? -18.430 9.901 21.957 1.00 89.44 90 PHE A CA 1
ATOM 714 C C . PHE A 1 90 ? -17.331 10.095 20.907 1.00 89.44 90 PHE A C 1
ATOM 716 O O . PHE A 1 90 ? -16.566 9.170 20.666 1.00 89.44 90 PHE A O 1
ATOM 723 N N . THR A 1 91 ? -17.192 11.277 20.302 1.00 84.00 91 THR A N 1
ATOM 724 C CA . THR A 1 91 ? -16.204 11.553 19.245 1.00 84.00 91 THR A CA 1
ATOM 725 C C . THR A 1 91 ? -14.760 11.297 19.689 1.00 84.00 91 THR A C 1
ATOM 727 O O . THR A 1 91 ? -13.991 10.678 18.954 1.00 84.00 91 THR A O 1
ATOM 730 N N . VAL A 1 92 ? -14.383 11.704 20.906 1.00 85.19 92 VAL A N 1
ATOM 731 C CA . VAL A 1 92 ? -13.026 11.462 21.438 1.00 85.19 92 VAL A CA 1
ATOM 732 C C . VAL A 1 92 ? -12.763 9.964 21.602 1.00 85.19 92 VAL A C 1
ATOM 734 O O . VAL A 1 92 ? -11.739 9.454 21.144 1.00 85.19 92 VAL A O 1
ATOM 737 N N . GLU A 1 93 ? -13.716 9.243 22.193 1.00 85.00 93 GLU A N 1
ATOM 738 C CA . GLU A 1 93 ? -13.595 7.803 22.434 1.00 85.00 93 GLU A CA 1
ATOM 739 C C . GLU A 1 93 ? -13.617 7.017 21.118 1.00 85.00 93 GLU A C 1
ATOM 741 O O . GLU A 1 93 ? -12.815 6.108 20.919 1.00 85.00 93 GLU A O 1
ATOM 746 N N . LYS A 1 94 ? -14.444 7.447 20.157 1.00 84.62 94 LYS A N 1
ATOM 747 C CA . LYS A 1 94 ? -14.454 6.941 18.784 1.00 84.62 94 LYS A CA 1
ATOM 748 C C . LYS A 1 94 ? -13.073 7.043 18.152 1.00 84.62 94 LYS A C 1
ATOM 750 O O . LYS A 1 94 ? -12.589 6.060 17.596 1.00 84.62 94 LYS A O 1
ATOM 755 N N . ASN A 1 95 ? -12.446 8.217 18.211 1.00 85.50 95 ASN A N 1
ATOM 756 C CA . ASN A 1 95 ? -11.133 8.441 17.611 1.00 85.50 95 ASN A CA 1
ATOM 757 C C . ASN A 1 95 ? -10.070 7.559 18.275 1.00 85.50 95 ASN A C 1
ATOM 759 O O . ASN A 1 95 ? -9.246 6.967 17.576 1.00 85.50 95 ASN A O 1
ATOM 763 N N . ARG A 1 96 ? -10.131 7.407 19.606 1.00 85.94 96 ARG A N 1
ATOM 764 C CA . ARG A 1 96 ? -9.253 6.506 20.364 1.00 85.94 96 ARG A CA 1
ATOM 765 C C . ARG A 1 96 ? -9.414 5.052 19.917 1.00 85.94 96 ARG A C 1
ATOM 767 O O . ARG A 1 96 ? -8.427 4.420 19.553 1.00 85.94 96 ARG A O 1
ATOM 774 N N . LEU A 1 97 ? -10.646 4.545 19.884 1.00 84.25 97 LEU A N 1
ATOM 775 C CA . LEU A 1 97 ? -10.956 3.168 19.485 1.00 84.25 97 LEU A CA 1
ATOM 776 C C . LEU A 1 97 ? -10.602 2.901 18.018 1.00 84.25 97 LEU A C 1
ATOM 778 O O . LEU A 1 97 ? -9.998 1.880 17.708 1.00 84.25 97 LEU A O 1
ATOM 782 N N . THR A 1 98 ? -10.897 3.846 17.121 1.00 83.62 98 THR A N 1
ATOM 783 C CA . THR A 1 98 ? -10.556 3.748 15.690 1.00 83.62 98 THR A CA 1
ATOM 784 C C . THR A 1 98 ? -9.044 3.678 15.492 1.00 83.62 98 THR A C 1
ATOM 786 O O . THR A 1 98 ? -8.554 2.859 14.712 1.00 83.62 98 THR A O 1
ATOM 789 N N . LYS A 1 99 ? -8.289 4.508 16.221 1.00 86.06 99 LYS A N 1
ATOM 790 C CA . LYS A 1 99 ? -6.825 4.489 16.192 1.00 86.06 99 LYS A CA 1
ATOM 791 C C . LYS A 1 99 ? -6.286 3.145 16.669 1.00 86.06 99 LYS A C 1
ATOM 793 O O . LYS A 1 99 ? -5.486 2.543 15.967 1.00 86.06 99 LYS A O 1
ATOM 798 N N . LEU A 1 100 ? -6.766 2.647 17.805 1.00 84.94 100 LEU A N 1
ATOM 799 C CA . LEU A 1 100 ? -6.312 1.365 18.338 1.00 84.94 100 LEU A CA 1
ATOM 800 C C . LEU A 1 100 ? -6.682 0.182 17.423 1.00 84.94 100 LEU A C 1
ATOM 802 O O . LEU A 1 100 ? -5.870 -0.717 17.229 1.00 84.94 100 LEU A O 1
ATOM 806 N N . ALA A 1 101 ? -7.867 0.197 16.804 1.00 83.75 101 ALA A N 1
ATOM 807 C CA . ALA A 1 101 ? -8.258 -0.803 15.809 1.00 83.75 101 ALA A CA 1
ATOM 808 C C . ALA A 1 101 ? -7.365 -0.748 14.556 1.00 83.75 101 ALA A C 1
ATOM 810 O O . ALA A 1 101 ? -6.982 -1.785 14.015 1.00 83.75 101 ALA A O 1
ATOM 811 N N . THR A 1 102 ? -6.989 0.455 14.115 1.00 87.62 102 THR A N 1
ATOM 812 C CA . THR A 1 102 ? -6.045 0.648 13.003 1.00 87.62 102 THR A CA 1
ATOM 813 C C . THR A 1 102 ? -4.650 0.140 13.368 1.00 87.62 102 THR A C 1
ATOM 815 O O . THR A 1 102 ? -4.009 -0.540 12.567 1.00 87.62 102 THR A O 1
ATOM 818 N N . ASP A 1 103 ? -4.190 0.432 14.584 1.00 89.19 103 ASP A N 1
ATOM 819 C CA . ASP A 1 103 ? -2.906 -0.030 15.108 1.00 89.19 103 ASP A CA 1
ATOM 820 C C . ASP A 1 103 ? -2.868 -1.562 15.187 1.00 89.19 103 ASP A C 1
ATOM 822 O O . ASP A 1 103 ? -1.907 -2.165 14.708 1.00 89.19 103 ASP A O 1
ATOM 826 N N . LYS A 1 104 ? -3.949 -2.199 15.658 1.00 87.94 104 LYS A N 1
ATOM 827 C CA . LYS A 1 104 ? -4.128 -3.659 15.632 1.00 87.94 104 LYS A CA 1
ATOM 828 C C . LYS A 1 104 ? -3.978 -4.234 14.228 1.00 87.94 104 LYS A C 1
ATOM 830 O O . LYS A 1 104 ? -3.167 -5.129 14.013 1.00 87.94 104 LYS A O 1
ATOM 835 N N . GLN A 1 105 ? -4.724 -3.699 13.261 1.00 88.69 105 GLN A N 1
ATOM 836 C CA . GLN A 1 105 ? -4.673 -4.174 11.876 1.00 88.69 105 GLN A CA 1
ATOM 837 C C . GLN A 1 105 ? -3.277 -4.022 11.272 1.00 88.69 105 GLN A C 1
ATOM 839 O O . GLN A 1 105 ? -2.770 -4.938 10.625 1.00 88.69 105 GLN A O 1
ATOM 844 N N . ASN A 1 106 ? -2.635 -2.873 11.486 1.00 92.06 106 ASN A N 1
ATOM 845 C CA . ASN A 1 106 ? -1.276 -2.652 11.007 1.00 92.06 106 ASN A CA 1
ATOM 846 C C . ASN A 1 106 ? -0.296 -3.619 11.679 1.00 92.06 106 ASN A C 1
ATOM 848 O O . ASN A 1 106 ? 0.540 -4.194 10.990 1.00 92.06 106 ASN A O 1
ATOM 852 N N . TYR A 1 107 ? -0.426 -3.853 12.987 1.00 90.56 107 TYR A N 1
ATOM 853 C CA . TYR A 1 107 ? 0.389 -4.822 13.715 1.00 90.56 107 TYR A CA 1
ATOM 854 C C . TYR A 1 107 ? 0.238 -6.235 13.144 1.00 90.56 107 TYR A C 1
ATOM 856 O O . TYR A 1 107 ? 1.240 -6.910 12.908 1.00 90.56 107 TYR A O 1
ATOM 864 N N . GLU A 1 108 ? -0.991 -6.676 12.871 1.00 90.44 108 GLU A N 1
ATOM 865 C CA . GLU A 1 108 ? -1.274 -7.985 12.273 1.00 90.44 108 GLU A CA 1
ATOM 866 C C . GLU A 1 108 ? -0.662 -8.121 10.873 1.00 90.44 108 GLU A C 1
ATOM 868 O O . GLU A 1 108 ? -0.016 -9.128 10.577 1.00 90.44 108 GLU A O 1
ATOM 873 N N . ILE A 1 109 ? -0.824 -7.102 10.023 1.00 93.00 109 ILE A N 1
ATOM 874 C CA . ILE A 1 109 ? -0.275 -7.079 8.661 1.00 93.00 109 ILE A CA 1
ATOM 875 C C . ILE A 1 109 ? 1.257 -7.100 8.692 1.00 93.00 109 ILE A C 1
ATOM 877 O O . ILE A 1 109 ? 1.865 -7.924 8.013 1.00 93.00 109 ILE A O 1
ATOM 881 N N . ILE A 1 110 ? 1.880 -6.256 9.518 1.00 92.94 110 ILE A N 1
ATOM 882 C CA . ILE A 1 110 ? 3.339 -6.215 9.685 1.00 92.94 110 ILE A CA 1
ATOM 883 C C . ILE A 1 110 ? 3.851 -7.558 10.209 1.00 92.94 110 ILE A C 1
ATOM 885 O O . ILE A 1 110 ? 4.808 -8.109 9.675 1.00 92.94 110 ILE A O 1
ATOM 889 N N . THR A 1 111 ? 3.203 -8.123 11.228 1.00 91.25 111 THR A N 1
ATOM 890 C CA . THR A 1 111 ? 3.607 -9.410 11.808 1.00 91.25 111 THR A CA 1
ATOM 891 C C . THR A 1 111 ? 3.508 -10.532 10.781 1.00 91.25 111 THR A C 1
ATOM 893 O O . THR A 1 111 ? 4.397 -11.380 10.712 1.00 91.25 111 THR A O 1
ATOM 896 N N . ARG A 1 112 ? 2.449 -10.542 9.964 1.00 92.75 112 ARG A N 1
ATOM 897 C CA . ARG A 1 112 ? 2.298 -11.496 8.860 1.00 92.75 112 ARG A CA 1
ATOM 898 C C . ARG A 1 112 ? 3.410 -11.329 7.825 1.00 92.75 112 ARG A C 1
ATOM 900 O O . ARG A 1 112 ? 4.008 -12.323 7.434 1.00 92.75 112 ARG A O 1
ATOM 907 N N . PHE A 1 113 ? 3.718 -10.093 7.442 1.00 94.44 113 PHE A N 1
ATOM 908 C CA . PHE A 1 113 ? 4.793 -9.791 6.498 1.00 94.44 113 PHE A CA 1
ATOM 909 C C . PHE A 1 113 ? 6.159 -10.258 7.013 1.00 94.44 113 PHE A C 1
ATOM 911 O O . PHE A 1 113 ? 6.878 -10.945 6.299 1.00 94.44 113 PHE A O 1
ATOM 918 N N . ILE A 1 114 ? 6.488 -9.975 8.280 1.00 92.56 114 ILE A N 1
ATOM 919 C CA . ILE A 1 114 ? 7.739 -10.425 8.915 1.00 92.56 114 ILE A CA 1
ATOM 920 C C . ILE A 1 114 ? 7.823 -11.957 8.943 1.00 92.56 114 ILE A C 1
ATOM 922 O O . ILE A 1 114 ? 8.876 -12.519 8.654 1.00 92.56 114 ILE A O 1
ATOM 926 N N . LYS A 1 115 ? 6.722 -12.654 9.256 1.00 92.81 115 LYS A N 1
ATOM 927 C CA . LYS A 1 115 ? 6.684 -14.128 9.227 1.00 92.81 115 LYS A CA 1
ATOM 928 C C . LYS A 1 115 ? 6.984 -14.695 7.836 1.00 92.81 115 LYS A C 1
ATOM 930 O O . LYS A 1 115 ? 7.608 -15.744 7.743 1.00 92.81 115 LYS A O 1
ATOM 935 N N . ASN A 1 116 ? 6.573 -13.989 6.785 1.00 94.81 116 ASN A N 1
ATOM 936 C CA . ASN A 1 116 ? 6.760 -14.382 5.389 1.00 94.81 116 ASN A CA 1
ATOM 937 C C . ASN A 1 116 ? 7.933 -13.648 4.713 1.00 94.81 116 ASN A C 1
ATOM 939 O O . ASN A 1 116 ? 8.017 -13.619 3.487 1.00 94.81 116 ASN A O 1
ATOM 943 N N . LEU A 1 117 ? 8.848 -13.051 5.485 1.00 93.81 117 LEU A N 1
ATOM 944 C CA . LEU A 1 117 ? 9.893 -12.180 4.943 1.00 93.81 117 LEU A CA 1
ATOM 945 C C . LEU A 1 117 ? 10.797 -12.899 3.934 1.00 93.81 117 LEU A C 1
ATOM 947 O O . LEU A 1 117 ? 11.172 -12.312 2.924 1.00 93.81 117 LEU A O 1
ATOM 951 N N . SER A 1 118 ? 11.119 -14.173 4.176 1.00 93.88 118 SER A N 1
ATOM 952 C CA . SER A 1 118 ? 11.901 -14.999 3.248 1.00 93.88 118 SER A CA 1
ATOM 953 C C . SER A 1 118 ? 11.179 -15.223 1.918 1.00 93.88 118 SER A C 1
ATOM 955 O O . SER A 1 118 ? 11.805 -15.136 0.866 1.00 93.88 118 SER A O 1
ATOM 957 N N . VAL A 1 119 ? 9.863 -15.447 1.951 1.00 95.56 119 VAL A N 1
ATOM 958 C CA . VAL A 1 119 ? 9.032 -15.604 0.750 1.00 95.56 119 VAL A CA 1
ATOM 959 C C . VAL A 1 119 ? 9.028 -14.308 -0.052 1.00 95.56 119 VAL A C 1
ATOM 961 O O . VAL A 1 119 ? 9.370 -14.323 -1.227 1.00 95.56 119 VAL A O 1
ATOM 964 N N . HIS A 1 120 ? 8.759 -13.173 0.595 1.00 95.81 120 HIS A N 1
ATOM 965 C CA . HIS A 1 120 ? 8.764 -11.862 -0.061 1.00 95.81 120 HIS A CA 1
ATOM 966 C C . HIS A 1 120 ? 10.136 -11.484 -0.633 1.00 95.81 120 HIS A C 1
ATOM 968 O O . HIS A 1 120 ? 10.226 -10.893 -1.710 1.00 95.81 120 HIS A O 1
ATOM 974 N N . LYS A 1 121 ? 11.222 -11.853 0.056 1.00 93.75 121 LYS A N 1
ATOM 975 C CA . LYS A 1 121 ? 12.584 -11.714 -0.469 1.00 93.75 121 LYS A CA 1
ATOM 976 C C . LYS A 1 121 ? 12.803 -12.562 -1.708 1.00 93.75 121 LYS A C 1
ATOM 978 O O . LYS A 1 121 ? 13.379 -12.062 -2.666 1.00 93.75 121 LYS A O 1
ATOM 983 N N . ASN A 1 122 ? 12.355 -13.814 -1.697 1.00 92.25 122 ASN A N 1
ATOM 984 C CA . ASN A 1 122 ? 12.463 -14.692 -2.855 1.00 92.25 122 ASN A CA 1
ATOM 985 C C . ASN A 1 122 ? 11.640 -14.152 -4.024 1.00 92.25 122 ASN A C 1
ATOM 987 O O . ASN A 1 122 ? 12.168 -14.053 -5.117 1.00 92.25 122 ASN A O 1
ATOM 991 N N . GLU A 1 123 ? 10.412 -13.684 -3.803 1.00 91.69 123 GLU A N 1
ATOM 992 C CA . GLU A 1 123 ? 9.600 -13.045 -4.846 1.00 91.69 123 GLU A CA 1
ATOM 993 C C . GLU A 1 123 ? 10.297 -11.822 -5.456 1.00 91.69 123 GLU A C 1
ATOM 995 O O . GLU A 1 123 ? 10.367 -11.695 -6.678 1.00 91.69 123 GLU A O 1
ATOM 1000 N N . PHE A 1 124 ? 10.851 -10.934 -4.625 1.00 91.12 124 PHE A N 1
ATOM 1001 C CA . PHE A 1 124 ? 11.647 -9.802 -5.099 1.00 91.12 124 PHE A CA 1
ATOM 1002 C C . PHE A 1 124 ? 12.883 -10.266 -5.876 1.00 91.12 124 PHE A C 1
ATOM 1004 O O . PHE A 1 124 ? 13.126 -9.792 -6.984 1.00 91.12 124 PHE A O 1
ATOM 1011 N N . ASN A 1 125 ? 13.639 -11.213 -5.322 1.00 87.62 125 ASN A N 1
ATOM 1012 C CA . ASN A 1 125 ? 14.828 -11.770 -5.952 1.00 87.62 125 ASN A CA 1
ATOM 1013 C C . ASN A 1 125 ? 14.489 -12.465 -7.262 1.00 87.62 125 ASN A C 1
ATOM 1015 O O . ASN A 1 125 ? 15.288 -12.406 -8.173 1.00 87.62 125 ASN A O 1
ATOM 1019 N N . ASN A 1 126 ? 13.319 -13.067 -7.406 1.00 85.38 126 ASN A N 1
ATOM 1020 C CA . ASN A 1 126 ? 12.875 -13.679 -8.646 1.00 85.38 126 ASN A CA 1
ATOM 1021 C C . ASN A 1 126 ? 12.593 -12.607 -9.702 1.00 85.38 126 ASN A C 1
ATOM 1023 O O . ASN A 1 126 ? 13.085 -12.670 -10.822 1.00 85.38 126 ASN A O 1
ATOM 1027 N N . VAL A 1 127 ? 11.909 -11.526 -9.337 1.00 83.62 127 VAL A N 1
ATOM 1028 C CA . VAL A 1 127 ? 11.731 -10.392 -10.260 1.00 83.62 127 VAL A CA 1
ATOM 1029 C C . VAL A 1 127 ? 13.073 -9.765 -10.644 1.00 83.62 127 VAL A C 1
ATOM 1031 O O . VAL A 1 127 ? 13.269 -9.368 -11.795 1.00 83.62 127 VAL A O 1
ATOM 1034 N N . PHE A 1 128 ? 13.999 -9.698 -9.690 1.00 78.31 128 PHE A N 1
ATOM 1035 C CA . PHE A 1 128 ? 15.321 -9.118 -9.877 1.00 78.31 128 PHE A CA 1
ATOM 1036 C C . PHE A 1 128 ? 16.315 -10.056 -10.604 1.00 78.31 128 PHE A C 1
ATOM 1038 O O . PHE A 1 128 ? 17.143 -9.552 -11.358 1.00 78.31 128 PHE A O 1
ATOM 1045 N N . ASN A 1 129 ? 16.212 -11.385 -10.427 1.00 72.31 129 ASN A N 1
ATOM 1046 C CA . ASN A 1 129 ? 17.168 -12.420 -10.869 1.00 72.31 129 ASN A CA 1
ATOM 1047 C C . ASN A 1 129 ? 16.587 -13.497 -11.820 1.00 72.31 129 ASN A C 1
ATOM 1049 O O . ASN A 1 129 ? 17.319 -13.934 -12.699 1.00 72.31 129 ASN A O 1
ATOM 1053 N N . GLU A 1 130 ? 15.342 -13.981 -11.638 1.00 56.19 130 GLU A N 1
ATOM 1054 C CA . GLU A 1 130 ? 14.721 -15.062 -12.458 1.00 56.19 130 GLU A CA 1
ATOM 1055 C C . GLU A 1 130 ? 14.314 -14.601 -13.857 1.00 56.19 130 GLU A C 1
ATOM 1057 O O . GLU A 1 130 ? 14.148 -15.417 -14.762 1.00 56.19 130 GLU A O 1
ATOM 1062 N N . ASN A 1 131 ? 14.226 -13.296 -14.092 1.00 52.06 131 ASN A N 1
ATOM 1063 C CA . ASN A 1 131 ? 14.433 -12.832 -15.450 1.00 52.06 131 ASN A CA 1
ATOM 1064 C C . ASN A 1 131 ? 15.909 -13.118 -15.740 1.00 52.06 131 ASN A C 1
ATOM 1066 O O . ASN A 1 131 ? 16.737 -12.361 -15.240 1.00 52.06 131 ASN A O 1
ATOM 1070 N N . GLU A 1 132 ? 16.226 -14.165 -16.527 1.00 44.34 132 GLU A N 1
ATOM 1071 C CA . GLU A 1 132 ? 17.562 -14.689 -16.961 1.00 44.34 132 GLU A CA 1
ATOM 1072 C C . GLU A 1 132 ? 18.592 -13.622 -17.413 1.00 44.34 132 GLU A C 1
ATOM 1074 O O . GLU A 1 132 ? 19.745 -13.869 -17.758 1.00 44.34 132 GLU A O 1
ATOM 1079 N N . LEU A 1 133 ? 18.121 -12.394 -17.418 1.00 43.59 133 LEU A N 1
ATOM 1080 C CA . LEU A 1 133 ? 18.585 -11.149 -17.911 1.00 43.59 133 LEU A CA 1
ATOM 1081 C C . LEU A 1 133 ? 18.747 -10.194 -16.717 1.00 43.59 133 LEU A C 1
ATOM 1083 O O . LEU A 1 133 ? 17.961 -9.266 -16.505 1.00 43.59 133 LEU A O 1
ATOM 1087 N N . ASN A 1 134 ? 19.927 -10.257 -16.117 1.00 48.28 134 ASN A N 1
ATOM 1088 C CA . ASN A 1 134 ? 20.742 -9.087 -15.781 1.00 48.28 134 ASN A CA 1
ATOM 1089 C C . ASN A 1 134 ? 20.958 -8.219 -17.063 1.00 48.28 134 ASN A C 1
ATOM 1091 O O . ASN A 1 134 ? 22.076 -7.908 -17.462 1.00 48.28 134 ASN A O 1
ATOM 1095 N N . CYS A 1 135 ? 19.894 -7.934 -17.821 1.00 44.94 135 CYS A N 1
ATOM 1096 C CA . CYS A 1 135 ? 19.907 -7.593 -19.238 1.00 44.94 135 CYS A CA 1
ATOM 1097 C C . CYS A 1 135 ? 18.581 -7.001 -19.741 1.00 44.94 135 CYS A C 1
ATOM 1099 O O . CYS A 1 135 ? 18.459 -6.775 -20.929 1.00 44.94 135 CYS A O 1
ATOM 1101 N N . GLY A 1 136 ? 17.557 -6.793 -18.918 1.00 51.16 136 GLY A N 1
ATOM 1102 C CA . GLY A 1 136 ? 16.535 -5.813 -19.282 1.00 51.16 136 GLY A CA 1
ATOM 1103 C C . GLY A 1 136 ? 17.064 -4.450 -18.918 1.00 51.16 136 GLY A C 1
ATOM 1104 O O . GLY A 1 136 ? 17.558 -3.715 -19.759 1.00 51.16 136 GLY A O 1
ATOM 1105 N N . PHE A 1 137 ? 17.136 -4.214 -17.611 1.00 51.53 137 PHE A N 1
ATOM 1106 C CA . PHE A 1 137 ? 17.680 -2.988 -17.052 1.00 51.53 137 PHE A CA 1
ATOM 1107 C C . PHE A 1 137 ? 19.186 -2.826 -17.223 1.00 51.53 137 PHE A C 1
ATOM 1109 O O . PHE A 1 137 ? 19.644 -1.729 -17.482 1.00 51.53 137 PHE A O 1
ATOM 1116 N N . LYS A 1 138 ? 19.975 -3.902 -17.119 1.00 56.03 138 LYS A N 1
ATOM 1117 C CA . LYS A 1 138 ? 21.419 -3.830 -17.380 1.00 56.03 138 LYS A CA 1
ATOM 1118 C C . LYS A 1 138 ? 21.744 -3.786 -18.881 1.00 56.03 138 LYS A C 1
ATOM 1120 O O . LYS A 1 138 ? 22.738 -3.161 -19.211 1.00 56.03 138 LYS A O 1
ATOM 1125 N N . LYS A 1 139 ? 20.897 -4.299 -19.800 1.00 56.00 139 LYS A N 1
ATOM 1126 C CA . LYS A 1 139 ? 21.012 -3.928 -21.235 1.00 56.00 139 LYS A CA 1
ATOM 1127 C C . LYS A 1 139 ? 20.512 -2.513 -21.480 1.00 56.00 139 LYS A C 1
ATOM 1129 O O . LYS A 1 139 ? 21.077 -1.871 -22.333 1.00 56.00 139 LYS A O 1
ATOM 1134 N N . LEU A 1 140 ? 19.515 -2.018 -20.748 1.00 57.75 140 LEU A N 1
ATOM 1135 C CA . LEU A 1 140 ? 19.106 -0.608 -20.749 1.00 57.75 140 LEU A CA 1
ATOM 1136 C C . LEU A 1 140 ? 20.256 0.286 -20.280 1.00 57.75 140 LEU A C 1
ATOM 1138 O O . LEU A 1 140 ? 20.578 1.245 -20.954 1.00 57.75 140 LEU A O 1
ATOM 1142 N N . MET A 1 141 ? 20.926 -0.060 -19.180 1.00 57.38 141 MET A N 1
ATOM 1143 C CA . MET A 1 141 ? 22.099 0.643 -18.661 1.00 57.38 141 MET A CA 1
ATOM 1144 C C . MET A 1 141 ? 23.270 0.538 -19.625 1.00 57.38 141 MET A C 1
ATOM 1146 O O . MET A 1 141 ? 23.888 1.552 -19.891 1.00 57.38 141 MET A O 1
ATOM 1150 N N . LEU A 1 142 ? 23.566 -0.647 -20.171 1.00 58.59 142 LEU A N 1
ATOM 1151 C CA . LEU A 1 142 ? 24.588 -0.797 -21.208 1.00 58.59 142 LEU A CA 1
ATOM 1152 C C . LEU A 1 142 ? 24.204 -0.020 -22.465 1.00 58.59 142 LEU A C 1
ATOM 1154 O O . LEU A 1 142 ? 25.053 0.650 -23.007 1.00 58.59 142 LEU A O 1
ATOM 1158 N N . ALA A 1 143 ? 22.937 -0.004 -22.872 1.00 56.31 143 ALA A N 1
ATOM 1159 C CA . ALA A 1 143 ? 22.463 0.770 -24.010 1.00 56.31 143 ALA A CA 1
ATOM 1160 C C . ALA A 1 143 ? 22.503 2.275 -23.744 1.00 56.31 143 ALA A C 1
ATOM 1162 O O . ALA A 1 143 ? 22.794 3.015 -24.664 1.00 56.31 143 ALA A O 1
ATOM 1163 N N . VAL A 1 144 ? 22.248 2.749 -22.521 1.00 55.78 144 VAL A N 1
ATOM 1164 C CA . VAL A 1 144 ? 22.361 4.168 -22.140 1.00 55.78 144 VAL A CA 1
ATOM 1165 C C . VAL A 1 144 ? 23.817 4.581 -21.977 1.00 55.78 144 VAL A C 1
ATOM 1167 O O . VAL A 1 144 ? 24.188 5.663 -22.418 1.00 55.78 144 VAL A O 1
ATOM 1170 N N . ILE A 1 145 ? 24.650 3.734 -21.371 1.00 53.91 145 ILE A N 1
ATOM 1171 C CA . ILE A 1 145 ? 26.098 3.927 -21.300 1.00 53.91 145 ILE A CA 1
ATOM 1172 C C . ILE A 1 145 ? 26.645 3.947 -22.723 1.00 53.91 145 ILE A C 1
ATOM 1174 O O . ILE A 1 145 ? 27.260 4.937 -23.083 1.00 53.91 145 ILE A O 1
ATOM 1178 N N . ASP A 1 146 ? 26.346 2.964 -23.567 1.00 51.44 146 ASP A N 1
ATOM 1179 C CA . ASP A 1 146 ? 26.745 2.937 -24.975 1.00 51.44 146 ASP A CA 1
ATOM 1180 C C . ASP A 1 146 ? 26.179 4.145 -25.730 1.00 51.44 146 ASP A C 1
ATOM 1182 O O . ASP A 1 146 ? 26.928 4.811 -26.423 1.00 51.44 146 ASP A O 1
ATOM 1186 N N . PHE A 1 147 ? 24.919 4.542 -25.543 1.00 49.59 147 PHE A N 1
ATOM 1187 C CA . PHE A 1 147 ? 24.346 5.738 -26.180 1.00 49.59 147 PHE A CA 1
ATOM 1188 C C . PHE A 1 147 ? 25.063 7.034 -25.759 1.00 49.59 147 PHE A C 1
ATOM 1190 O O . PHE A 1 147 ? 25.334 7.900 -26.591 1.00 49.59 147 PHE A O 1
ATOM 1197 N N . ASN A 1 148 ? 25.439 7.159 -24.483 1.00 46.38 148 ASN A N 1
ATOM 1198 C CA . ASN A 1 148 ? 26.182 8.309 -23.963 1.00 46.38 148 ASN A CA 1
ATOM 1199 C C . ASN A 1 148 ? 27.684 8.263 -24.310 1.00 46.38 148 ASN A C 1
ATOM 1201 O O . ASN A 1 148 ? 28.297 9.317 -24.470 1.00 46.38 148 ASN A O 1
ATOM 1205 N N . THR A 1 149 ? 28.271 7.072 -24.463 1.00 41.28 149 THR A N 1
ATOM 1206 C CA . THR A 1 149 ? 29.704 6.848 -24.751 1.00 41.28 149 THR A CA 1
ATOM 1207 C C . THR A 1 149 ? 29.989 6.848 -26.261 1.00 41.28 149 THR A C 1
ATOM 1209 O O . THR A 1 149 ? 31.028 7.332 -26.700 1.00 41.28 149 THR A O 1
ATOM 1212 N N . VAL A 1 150 ? 29.036 6.421 -27.096 1.00 39.78 150 VAL A N 1
ATOM 1213 C CA . VAL A 1 150 ? 29.068 6.550 -28.569 1.00 39.78 150 VAL A CA 1
ATOM 1214 C C . VAL A 1 150 ? 29.004 8.020 -28.997 1.00 39.78 150 VAL A C 1
ATOM 1216 O O . VAL A 1 150 ? 29.454 8.372 -30.086 1.00 39.78 150 VAL A O 1
ATOM 1219 N N . ARG A 1 151 ? 28.533 8.916 -28.120 1.00 41.28 151 ARG A N 1
ATOM 1220 C CA . ARG A 1 151 ? 28.631 10.365 -28.331 1.00 41.28 151 ARG A CA 1
ATOM 1221 C C . ARG A 1 151 ? 30.068 10.893 -28.199 1.00 41.28 151 ARG A C 1
ATOM 1223 O O . ARG A 1 151 ? 30.324 12.010 -28.641 1.00 41.28 151 ARG A O 1
ATOM 1230 N N . THR A 1 152 ? 30.996 10.123 -27.619 1.00 38.16 152 THR A N 1
ATOM 1231 C CA . THR A 1 152 ? 32.381 10.558 -27.375 1.00 38.16 152 THR A CA 1
ATOM 1232 C C . THR A 1 152 ? 33.461 9.743 -28.089 1.00 38.16 152 THR A C 1
ATOM 1234 O O . THR A 1 152 ? 34.544 10.291 -28.237 1.00 38.16 152 THR A O 1
ATOM 1237 N N . ASN A 1 153 ? 33.217 8.524 -28.603 1.00 32.88 153 ASN A N 1
ATOM 1238 C CA . ASN A 1 153 ? 34.192 7.774 -29.425 1.00 32.88 153 ASN A CA 1
ATOM 1239 C C . ASN A 1 153 ? 33.521 6.799 -30.433 1.00 32.88 153 ASN A C 1
ATOM 1241 O O . ASN A 1 153 ? 32.495 6.191 -30.151 1.00 32.88 153 ASN A O 1
ATOM 1245 N N . ILE A 1 154 ? 34.105 6.675 -31.631 1.00 34.44 154 ILE A N 1
ATOM 1246 C CA . ILE A 1 154 ? 33.499 6.221 -32.908 1.00 34.44 154 ILE A CA 1
ATOM 1247 C C . ILE A 1 154 ? 33.315 4.684 -33.070 1.00 34.44 154 ILE A C 1
ATOM 124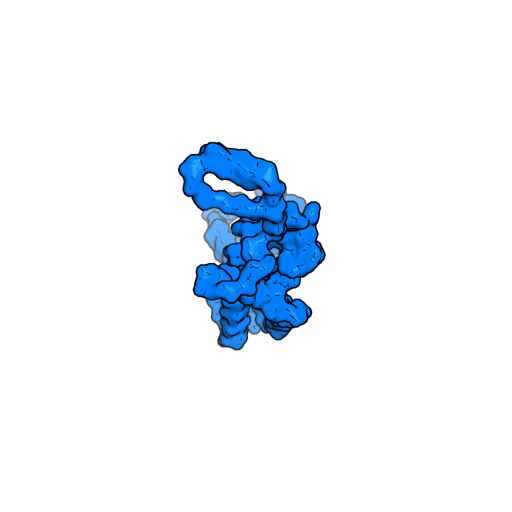9 O O . ILE A 1 154 ? 34.232 3.928 -32.756 1.00 34.44 154 ILE A O 1
ATOM 1253 N N . SER A 1 155 ? 32.165 4.272 -33.670 1.00 34.19 155 SER A N 1
ATOM 1254 C CA . SER A 1 155 ? 31.866 3.122 -34.598 1.00 34.19 155 SER A CA 1
ATOM 1255 C C . SER A 1 155 ? 30.534 2.356 -34.300 1.00 34.19 155 SER A C 1
ATOM 1257 O O . SER A 1 155 ? 30.547 1.234 -33.821 1.00 34.19 155 SER A O 1
ATOM 1259 N N . SER A 1 156 ? 29.283 2.840 -34.409 1.00 43.16 156 SER A N 1
ATOM 1260 C CA . SER A 1 156 ? 28.518 3.746 -35.299 1.00 43.16 156 SER A CA 1
ATOM 1261 C C . SER A 1 156 ? 27.830 3.178 -36.568 1.00 43.16 156 SER A C 1
ATOM 1263 O O . SER A 1 156 ? 27.599 3.950 -37.499 1.00 43.16 156 SER A O 1
ATOM 1265 N N . GLN A 1 157 ? 27.430 1.896 -36.637 1.00 43.50 157 GLN A N 1
ATOM 1266 C CA . GLN A 1 157 ? 26.550 1.431 -37.743 1.00 43.50 157 GLN A CA 1
ATOM 1267 C C . GLN A 1 157 ? 25.108 1.062 -37.344 1.00 43.50 157 GLN A C 1
ATOM 1269 O O . GLN A 1 157 ? 24.199 1.333 -38.122 1.00 43.50 157 GLN A O 1
ATOM 1274 N N . THR A 1 158 ? 24.855 0.526 -36.143 1.00 43.28 158 THR A N 1
ATOM 1275 C CA . THR A 1 158 ? 23.483 0.136 -35.731 1.00 43.28 158 THR A CA 1
ATOM 1276 C C . THR A 1 158 ? 22.795 1.178 -34.839 1.00 43.28 158 THR A C 1
ATOM 1278 O O . THR A 1 158 ? 21.596 1.396 -34.969 1.00 43.28 158 THR A O 1
ATOM 1281 N N . PHE A 1 159 ? 23.544 1.863 -33.962 1.00 46.09 159 PHE A N 1
ATOM 1282 C CA . PHE A 1 159 ? 23.012 2.872 -33.023 1.00 46.09 159 PHE A CA 1
ATOM 1283 C C . PHE A 1 159 ? 23.068 4.317 -33.538 1.00 46.09 159 PHE A C 1
ATOM 1285 O O . PHE A 1 159 ? 22.355 5.171 -33.021 1.00 46.09 159 PHE A O 1
ATOM 1292 N N . SER A 1 160 ? 23.854 4.602 -34.583 1.00 53.25 160 SER A N 1
ATOM 1293 C CA . SER A 1 160 ? 23.856 5.909 -35.273 1.00 53.25 160 SER A CA 1
ATOM 1294 C C . SER A 1 160 ? 22.517 6.233 -35.942 1.00 53.25 160 SER A C 1
ATOM 1296 O O . SER A 1 160 ? 22.271 7.372 -36.335 1.00 53.25 160 SER A O 1
ATOM 1298 N N . ASN A 1 161 ? 21.649 5.230 -36.033 1.00 65.88 161 ASN A N 1
ATOM 1299 C CA . ASN A 1 161 ? 20.358 5.304 -36.668 1.00 65.88 161 ASN A CA 1
ATOM 1300 C C . ASN A 1 161 ? 19.195 5.229 -35.670 1.00 65.88 161 ASN A C 1
ATOM 1302 O O . ASN A 1 161 ? 18.103 4.896 -36.095 1.00 65.88 161 ASN A O 1
ATOM 1306 N N . ILE A 1 162 ? 19.379 5.487 -34.371 1.00 74.12 162 ILE A N 1
ATOM 1307 C CA . ILE A 1 162 ? 18.247 5.543 -33.429 1.00 74.12 162 ILE A CA 1
ATOM 1308 C C . ILE A 1 162 ? 18.018 6.987 -32.972 1.00 74.12 162 ILE A C 1
ATOM 1310 O O . ILE A 1 162 ? 18.933 7.639 -32.471 1.00 74.12 162 ILE A O 1
ATOM 1314 N N . GLY A 1 163 ? 16.803 7.492 -33.174 1.00 73.50 163 GLY A N 1
ATOM 1315 C CA . GLY A 1 163 ? 16.348 8.814 -32.755 1.00 73.50 163 GLY A CA 1
ATOM 1316 C C . GLY A 1 163 ? 16.062 8.904 -31.258 1.00 73.50 163 GLY A C 1
ATOM 1317 O O . GLY A 1 163 ? 15.960 7.901 -30.553 1.00 73.50 163 GLY A O 1
ATOM 1318 N N . TYR A 1 164 ? 15.898 10.131 -30.763 1.00 74.94 164 TYR A N 1
ATOM 1319 C CA . TYR A 1 164 ? 15.611 10.409 -29.347 1.00 74.94 164 TYR A CA 1
ATOM 1320 C C . TYR A 1 164 ? 14.261 9.869 -28.860 1.00 74.94 164 TYR A C 1
ATOM 1322 O O . TYR A 1 164 ? 14.030 9.766 -27.656 1.00 74.94 164 TYR A O 1
ATOM 1330 N N . ASP A 1 165 ? 13.375 9.529 -29.782 1.00 79.19 165 ASP A N 1
ATOM 1331 C CA . ASP A 1 165 ? 12.041 8.994 -29.547 1.00 79.19 165 ASP A CA 1
ATOM 1332 C C . ASP A 1 165 ? 11.936 7.487 -29.852 1.00 79.19 165 ASP A C 1
ATOM 1334 O O . ASP A 1 165 ? 10.850 6.909 -29.758 1.00 79.19 165 ASP A O 1
ATOM 1338 N N . GLY A 1 166 ? 13.063 6.843 -30.176 1.00 77.19 166 GLY A N 1
ATOM 1339 C CA . GLY A 1 166 ? 13.142 5.415 -30.473 1.00 77.19 166 GLY A CA 1
ATOM 1340 C C . GLY A 1 166 ? 12.890 5.054 -31.932 1.00 77.19 166 GLY A C 1
ATOM 1341 O O . GLY A 1 166 ? 12.751 3.868 -32.234 1.00 77.19 166 GLY A O 1
ATOM 1342 N N . GLU A 1 167 ? 12.827 6.031 -32.838 1.00 84.81 167 GLU A N 1
ATOM 1343 C CA . GLU A 1 167 ? 12.791 5.776 -34.280 1.00 84.81 167 GLU A CA 1
ATOM 1344 C C . GLU A 1 167 ? 14.105 5.160 -34.757 1.00 84.81 167 GLU A C 1
ATOM 1346 O O . GLU A 1 167 ? 15.181 5.648 -34.430 1.00 84.81 167 GLU A O 1
ATOM 1351 N N . VAL A 1 168 ? 14.026 4.087 -35.537 1.00 79.56 168 VAL A N 1
ATOM 1352 C CA . VAL A 1 168 ? 15.177 3.436 -36.162 1.00 79.56 168 VAL A CA 1
ATOM 1353 C C . VAL A 1 168 ? 15.203 3.827 -37.630 1.00 79.56 168 VAL A C 1
ATOM 1355 O O . VAL A 1 168 ? 14.241 3.590 -38.358 1.00 79.56 168 VAL A O 1
ATOM 1358 N N . PHE A 1 169 ? 16.311 4.399 -38.077 1.00 78.81 169 PHE A N 1
ATOM 1359 C CA . PHE A 1 169 ? 16.502 4.898 -39.426 1.00 78.81 169 PHE A CA 1
ATOM 1360 C C . PHE A 1 169 ? 17.417 3.986 -40.255 1.00 78.81 169 PHE A C 1
ATOM 1362 O O . PHE A 1 169 ? 18.186 3.168 -39.754 1.00 78.81 169 PHE A O 1
ATOM 1369 N N . GLN A 1 170 ? 17.375 4.166 -41.562 1.00 79.94 170 GLN A N 1
ATOM 1370 C CA . GLN A 1 170 ? 18.380 3.682 -42.488 1.00 79.94 170 GLN A CA 1
ATOM 1371 C C . GLN A 1 170 ? 18.864 4.867 -43.314 1.00 79.94 170 GLN A C 1
ATOM 1373 O O . GLN A 1 170 ? 18.059 5.646 -43.827 1.00 79.94 170 GLN A O 1
ATOM 1378 N N . LEU A 1 171 ? 20.183 5.014 -43.434 1.00 80.00 171 LEU A N 1
ATOM 1379 C CA . LEU A 1 171 ? 20.777 5.985 -44.342 1.00 80.00 171 LEU A CA 1
ATOM 1380 C C . LEU A 1 171 ? 20.749 5.413 -45.755 1.00 80.00 171 LEU A C 1
ATOM 1382 O O . LEU A 1 171 ? 21.411 4.418 -46.049 1.00 80.00 171 LEU A O 1
ATOM 1386 N N . VAL A 1 172 ? 19.980 6.054 -46.626 1.00 81.88 172 VAL A N 1
ATOM 1387 C CA . VAL A 1 172 ? 19.873 5.698 -48.039 1.00 81.88 172 VAL A CA 1
ATOM 1388 C C . VAL A 1 172 ? 20.523 6.812 -48.845 1.00 81.88 172 VAL A C 1
ATOM 1390 O O . VAL A 1 172 ? 20.208 7.986 -48.650 1.00 81.88 172 VAL A O 1
ATOM 1393 N N . ARG A 1 173 ? 21.454 6.463 -49.739 1.00 83.69 173 ARG A N 1
ATOM 1394 C CA . ARG A 1 173 ? 22.082 7.443 -50.632 1.00 83.69 173 ARG A CA 1
ATOM 1395 C C . ARG A 1 173 ? 21.000 8.100 -51.497 1.00 83.69 173 ARG A C 1
ATOM 1397 O O . ARG A 1 173 ? 20.179 7.403 -52.092 1.00 83.69 173 ARG A O 1
ATOM 1404 N N . LYS A 1 174 ? 21.004 9.432 -51.554 1.00 85.19 174 LYS A N 1
ATOM 1405 C CA . LYS A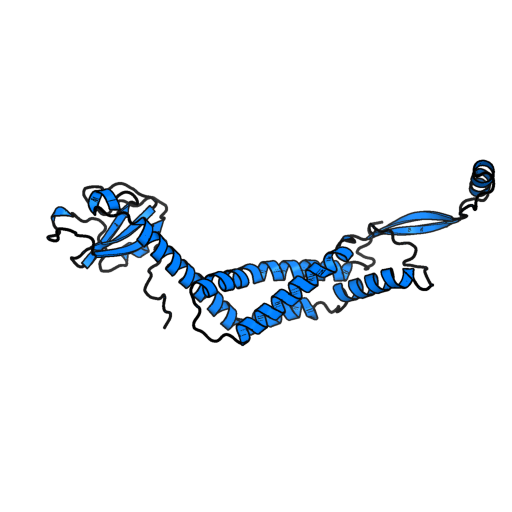 1 174 ? 20.121 10.210 -52.433 1.00 85.19 174 LYS A CA 1
ATOM 1406 C C . LYS A 1 174 ? 20.478 9.945 -53.899 1.00 85.19 174 LYS A C 1
ATOM 1408 O O . LYS A 1 174 ? 21.616 9.578 -54.201 1.00 85.19 174 LYS A O 1
ATOM 1413 N N . SER A 1 175 ? 19.530 10.125 -54.817 1.00 87.31 175 SER A N 1
ATOM 1414 C CA . SER A 1 175 ? 19.858 10.010 -56.240 1.00 87.31 175 SER A CA 1
ATOM 1415 C C . SER A 1 175 ? 20.790 11.149 -56.663 1.00 87.31 175 SER A C 1
ATOM 1417 O O . SER A 1 175 ? 20.750 12.238 -56.090 1.00 87.31 175 SER A O 1
ATOM 1419 N N . ASP A 1 176 ? 21.616 10.929 -57.689 1.00 86.44 176 ASP A N 1
ATOM 1420 C CA . ASP A 1 176 ? 22.534 11.972 -58.169 1.00 86.44 176 ASP A CA 1
ATOM 1421 C C . ASP A 1 176 ? 21.779 13.223 -58.654 1.00 86.44 176 ASP A C 1
ATOM 1423 O O . ASP A 1 176 ? 22.282 14.336 -58.524 1.00 86.44 176 ASP A O 1
ATOM 1427 N N . LYS A 1 177 ? 20.537 13.056 -59.134 1.00 85.00 177 LYS A N 1
ATOM 1428 C CA . LYS A 1 177 ? 19.648 14.172 -59.487 1.00 85.00 177 LYS A CA 1
ATOM 1429 C C . LYS A 1 177 ? 19.233 14.987 -58.263 1.00 85.00 177 LYS A C 1
ATOM 1431 O O . LYS A 1 177 ? 19.293 16.209 -58.320 1.00 85.00 177 LYS A O 1
ATOM 1436 N N . ASP A 1 178 ? 18.848 14.333 -57.169 1.00 83.44 178 ASP A N 1
ATOM 1437 C CA . ASP A 1 178 ? 18.433 15.021 -55.938 1.00 83.44 178 ASP A CA 1
ATOM 1438 C C . ASP A 1 178 ? 19.610 15.769 -55.300 1.00 83.44 178 ASP A C 1
ATOM 1440 O O . ASP A 1 178 ? 19.464 16.909 -54.865 1.00 83.44 178 ASP A O 1
ATOM 1444 N N . ILE A 1 179 ? 20.802 15.158 -55.317 1.00 84.56 179 ILE A N 1
ATOM 1445 C CA . ILE A 1 179 ? 22.042 15.791 -54.846 1.00 84.56 179 ILE A CA 1
ATOM 1446 C C . ILE A 1 179 ? 22.362 17.039 -55.683 1.00 84.56 179 ILE A C 1
ATOM 1448 O O . ILE A 1 179 ? 22.789 18.053 -55.132 1.00 84.56 179 ILE A O 1
ATOM 1452 N N . GLU A 1 180 ? 22.163 16.987 -57.003 1.00 83.31 180 GLU A N 1
ATOM 1453 C CA . GLU A 1 180 ? 22.410 18.129 -57.889 1.00 83.31 180 GLU A CA 1
ATOM 1454 C C . GLU A 1 180 ? 21.396 19.258 -57.675 1.00 83.31 180 GLU A C 1
ATOM 1456 O O . GLU A 1 180 ? 21.780 20.424 -57.598 1.00 83.31 180 GLU A O 1
ATOM 1461 N N . ILE A 1 181 ? 20.113 18.923 -57.511 1.00 83.06 181 ILE A N 1
ATOM 1462 C CA . ILE A 1 181 ? 19.058 19.899 -57.203 1.00 83.06 181 ILE A CA 1
ATOM 1463 C C . ILE A 1 181 ? 19.382 20.636 -55.897 1.00 83.06 181 ILE A C 1
ATOM 1465 O O . ILE A 1 181 ? 19.342 21.867 -55.857 1.00 83.06 181 ILE A O 1
ATOM 1469 N N . GLU A 1 182 ? 19.763 19.905 -54.845 1.00 83.12 182 GLU A N 1
ATOM 1470 C CA . GLU A 1 182 ? 20.167 20.497 -53.565 1.00 83.12 182 GLU A CA 1
ATOM 1471 C C . GLU A 1 182 ? 21.445 21.337 -53.687 1.00 83.12 182 GLU A C 1
ATOM 1473 O O . GLU A 1 182 ? 21.560 22.371 -53.031 1.00 83.12 182 GLU A O 1
ATOM 1478 N N . ARG A 1 183 ? 22.387 20.958 -54.562 1.00 82.81 183 ARG A N 1
ATOM 1479 C CA . ARG A 1 183 ? 23.618 21.729 -54.808 1.00 82.81 183 ARG A CA 1
ATOM 1480 C C . ARG A 1 183 ? 23.342 23.082 -55.423 1.00 82.81 183 ARG A C 1
ATOM 1482 O O . ARG A 1 183 ? 23.907 24.083 -54.983 1.00 82.81 183 ARG A O 1
ATOM 1489 N N . VAL A 1 184 ? 22.482 23.092 -56.434 1.00 82.44 184 VAL A N 1
ATOM 1490 C CA . VAL A 1 184 ? 22.087 24.307 -57.145 1.00 82.44 184 VAL A CA 1
ATOM 1491 C C . VAL A 1 184 ? 21.260 25.213 -56.229 1.00 82.44 184 VAL A C 1
ATOM 1493 O O . VAL A 1 184 ? 21.461 26.426 -56.232 1.00 82.44 184 VAL A O 1
ATOM 1496 N N . ALA A 1 185 ? 20.386 24.641 -55.394 1.00 79.62 185 ALA A N 1
ATOM 1497 C CA . ALA A 1 185 ? 19.574 25.394 -54.439 1.00 79.62 185 ALA A CA 1
ATOM 1498 C C . ALA A 1 185 ? 20.368 25.918 -53.222 1.00 79.62 185 ALA A C 1
ATOM 1500 O O . ALA A 1 185 ? 20.083 27.007 -52.727 1.00 79.62 185 ALA A O 1
ATOM 1501 N N . GLY A 1 186 ? 21.363 25.166 -52.738 1.00 76.12 186 GLY A N 1
ATOM 1502 C CA . GLY A 1 186 ? 22.085 25.421 -51.484 1.00 76.12 186 GLY A CA 1
ATOM 1503 C C . GLY A 1 186 ? 23.272 26.389 -51.562 1.00 76.12 186 GLY A C 1
ATOM 1504 O O . GLY A 1 186 ? 23.976 26.550 -50.567 1.00 76.12 186 GLY A O 1
ATOM 1505 N N . GLN A 1 187 ? 23.532 27.009 -52.722 1.00 67.69 187 GLN A N 1
ATOM 1506 C CA . GLN A 1 187 ? 24.572 28.037 -52.926 1.00 67.69 187 GLN A CA 1
ATOM 1507 C C . GLN A 1 187 ? 25.958 27.696 -52.325 1.00 67.69 187 GLN A C 1
ATOM 1509 O O . GLN A 1 187 ? 26.632 28.553 -51.758 1.00 67.69 187 GLN A O 1
ATOM 1514 N N . GLY A 1 188 ? 26.407 26.443 -52.450 1.00 62.06 188 GLY A N 1
ATOM 1515 C CA . GLY A 1 188 ? 27.751 26.032 -52.018 1.00 62.06 188 GLY A CA 1
ATOM 1516 C C . GLY A 1 188 ? 27.881 25.583 -50.558 1.00 62.06 188 GLY A C 1
ATOM 1517 O O . GLY A 1 188 ? 29.002 25.391 -50.087 1.00 62.06 188 GLY A O 1
ATOM 1518 N N . GLN A 1 189 ? 26.773 25.371 -49.840 1.00 70.69 189 GLN A N 1
ATOM 1519 C CA . GLN A 1 189 ? 26.808 24.634 -48.573 1.00 70.69 189 GLN A CA 1
ATOM 1520 C C . GLN A 1 189 ? 27.133 23.144 -48.777 1.00 70.69 189 GLN A C 1
ATOM 1522 O O . GLN A 1 189 ? 26.933 22.574 -49.850 1.00 70.69 189 GLN A O 1
ATOM 1527 N N . LEU A 1 190 ? 27.649 22.511 -47.719 1.00 69.25 190 LEU A N 1
ATOM 1528 C CA . LEU A 1 190 ? 27.952 21.081 -47.679 1.00 69.25 190 LEU A CA 1
ATOM 1529 C C . LEU A 1 190 ? 26.645 20.275 -47.800 1.00 69.25 190 LEU A C 1
ATOM 1531 O O . LEU A 1 190 ? 25.728 20.475 -47.008 1.00 69.25 190 LEU A O 1
ATOM 1535 N N . ILE A 1 191 ? 26.557 19.376 -48.784 1.00 74.44 191 ILE A N 1
ATOM 1536 C CA . ILE A 1 191 ? 25.327 18.623 -49.083 1.00 74.44 191 ILE A CA 1
ATOM 1537 C C . ILE A 1 191 ? 25.427 17.227 -48.489 1.00 74.44 191 ILE A C 1
ATOM 1539 O O . ILE A 1 191 ? 26.358 16.476 -48.794 1.00 74.44 191 ILE A O 1
ATOM 1543 N N . GLU A 1 192 ? 24.436 16.850 -47.686 1.00 76.88 192 GLU A N 1
ATOM 1544 C CA . GLU A 1 192 ? 24.295 15.470 -47.237 1.00 76.88 192 GLU A CA 1
ATOM 1545 C C . GLU A 1 192 ? 23.904 14.566 -48.413 1.00 76.88 192 GLU A C 1
ATOM 1547 O O . GLU A 1 192 ? 22.820 14.668 -48.986 1.00 76.88 192 GLU A O 1
ATOM 1552 N N . THR A 1 193 ? 24.789 13.631 -48.756 1.00 82.31 193 THR A N 1
ATOM 1553 C CA . THR A 1 193 ? 24.587 12.660 -49.846 1.00 82.31 193 THR A CA 1
ATOM 1554 C C . THR A 1 193 ? 23.630 11.522 -49.481 1.00 82.31 193 THR A C 1
ATOM 1556 O O . THR A 1 193 ? 23.301 10.691 -50.328 1.00 82.31 193 THR A O 1
ATOM 1559 N N . HIS A 1 194 ? 23.185 11.466 -48.227 1.00 82.88 194 HIS A N 1
ATOM 1560 C CA . HIS A 1 194 ? 22.307 10.432 -47.691 1.00 82.88 194 HIS A CA 1
ATOM 1561 C C . HIS A 1 194 ? 21.075 11.075 -47.057 1.00 82.88 194 HIS A C 1
ATOM 1563 O O . HIS A 1 194 ? 21.149 12.172 -46.514 1.00 82.88 194 HIS A O 1
ATOM 1569 N N . GLN A 1 195 ? 19.943 10.381 -47.122 1.00 83.81 195 GLN A N 1
ATOM 1570 C CA . GLN A 1 195 ? 18.716 10.729 -46.411 1.00 83.81 195 GLN A CA 1
ATOM 1571 C C . GLN A 1 195 ? 18.368 9.640 -45.396 1.00 83.81 195 GLN A C 1
ATOM 1573 O O . GLN A 1 195 ? 18.688 8.466 -45.598 1.00 83.81 195 GLN A O 1
ATOM 1578 N N . LYS A 1 196 ? 17.709 10.029 -44.303 1.00 83.56 196 LYS A N 1
ATOM 1579 C CA . LYS A 1 196 ? 17.238 9.111 -43.259 1.00 83.56 196 LYS A CA 1
ATOM 1580 C C . LYS A 1 196 ? 15.838 8.612 -43.599 1.00 83.56 196 LYS A C 1
ATOM 1582 O O . LYS A 1 196 ? 14.933 9.419 -43.777 1.00 83.56 196 LYS A O 1
ATOM 1587 N N . HIS A 1 197 ? 15.654 7.298 -43.665 1.00 79.62 197 HIS A N 1
ATOM 1588 C CA . HIS A 1 197 ? 14.344 6.652 -43.808 1.00 79.62 197 HIS A CA 1
ATOM 1589 C C . HIS A 1 197 ? 14.014 5.906 -42.521 1.00 79.62 197 HIS A C 1
ATOM 1591 O O . HIS A 1 197 ? 14.827 5.096 -42.089 1.00 79.62 197 HIS A O 1
ATOM 1597 N N . ILE A 1 198 ? 12.860 6.165 -41.902 1.00 83.50 198 ILE A N 1
ATOM 1598 C CA . ILE A 1 198 ? 12.408 5.390 -40.735 1.00 83.50 198 ILE A CA 1
ATOM 1599 C C . ILE A 1 198 ? 12.059 3.980 -41.214 1.00 83.50 198 ILE A C 1
ATOM 1601 O O . ILE A 1 198 ? 11.257 3.819 -42.130 1.00 83.50 198 ILE A O 1
ATOM 1605 N N . ILE A 1 199 ? 12.674 2.972 -40.603 1.00 81.38 199 ILE A N 1
ATOM 1606 C CA . ILE A 1 199 ? 12.466 1.553 -40.922 1.00 81.38 199 ILE A CA 1
ATOM 1607 C C . ILE A 1 199 ? 11.807 0.775 -39.783 1.00 81.38 199 ILE A C 1
ATOM 1609 O O . ILE A 1 199 ? 11.367 -0.354 -39.998 1.00 81.38 199 ILE A O 1
ATOM 1613 N N . ALA A 1 200 ? 11.803 1.336 -38.571 1.00 78.69 200 ALA A N 1
ATOM 1614 C CA . ALA A 1 200 ? 11.094 0.788 -37.426 1.00 78.69 200 ALA A CA 1
ATOM 1615 C C . ALA A 1 200 ? 10.961 1.819 -36.294 1.00 78.69 200 ALA A C 1
ATOM 1617 O O . ALA A 1 200 ? 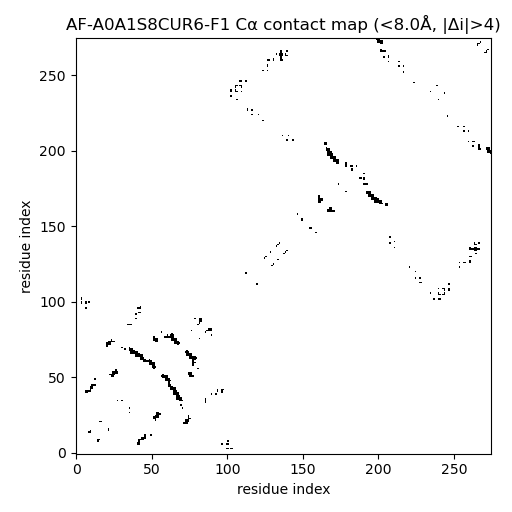11.648 2.841 -36.285 1.00 78.69 200 ALA A O 1
ATOM 1618 N N . LYS A 1 201 ? 10.154 1.497 -35.283 1.00 83.94 201 LYS A N 1
ATOM 1619 C CA . LYS A 1 201 ? 10.082 2.200 -34.001 1.00 83.94 201 LYS A CA 1
ATOM 1620 C C . LYS A 1 201 ? 10.238 1.228 -32.837 1.00 83.94 201 LYS A C 1
ATOM 1622 O O . LYS A 1 201 ? 9.665 0.140 -32.838 1.00 83.94 201 LYS A O 1
ATOM 1627 N N . ILE A 1 202 ? 11.024 1.619 -31.838 1.00 79.31 202 ILE A N 1
ATOM 1628 C CA . ILE A 1 202 ? 11.217 0.840 -30.615 1.00 79.31 202 ILE A CA 1
ATOM 1629 C C . ILE A 1 202 ? 10.069 1.125 -29.649 1.00 79.31 202 ILE A C 1
ATOM 1631 O O . ILE A 1 202 ? 9.920 2.238 -29.137 1.00 79.31 202 ILE A O 1
ATOM 1635 N N . ASN A 1 203 ? 9.294 0.094 -29.330 1.00 81.94 203 ASN A N 1
ATOM 1636 C CA . ASN A 1 203 ? 8.229 0.211 -28.346 1.00 81.94 203 ASN A CA 1
ATOM 1637 C C . ASN A 1 203 ? 8.768 0.451 -26.938 1.00 81.94 203 ASN A C 1
ATOM 1639 O O . ASN A 1 203 ? 9.754 -0.149 -26.518 1.00 81.94 203 ASN A O 1
ATOM 1643 N N . HIS A 1 204 ? 8.090 1.318 -26.183 1.00 82.94 204 HIS A N 1
ATOM 1644 C CA . HIS A 1 204 ? 8.476 1.687 -24.817 1.00 82.94 204 HIS A CA 1
ATOM 1645 C C . HIS A 1 204 ? 9.901 2.263 -24.689 1.00 82.94 204 HIS A C 1
ATOM 1647 O O . HIS A 1 204 ? 10.526 2.146 -23.634 1.00 82.94 204 HIS A O 1
ATOM 1653 N N . PHE A 1 205 ? 10.413 2.931 -25.733 1.00 80.00 205 PHE A N 1
ATOM 1654 C CA . PHE A 1 205 ? 11.727 3.594 -25.711 1.00 80.00 205 PHE A CA 1
ATOM 1655 C C . PHE A 1 205 ? 11.899 4.566 -24.533 1.00 80.00 205 PHE A C 1
ATOM 1657 O O . PHE A 1 205 ? 12.986 4.708 -23.973 1.00 80.00 205 PHE A O 1
ATOM 1664 N N . ASN A 1 206 ? 10.796 5.163 -24.071 1.00 82.31 206 ASN A N 1
ATOM 1665 C CA . ASN A 1 206 ? 10.765 6.046 -22.910 1.00 82.31 206 ASN A CA 1
ATOM 1666 C C . ASN A 1 206 ? 11.228 5.391 -21.592 1.00 82.31 206 ASN A C 1
ATOM 1668 O O . ASN A 1 206 ? 11.497 6.106 -20.627 1.00 82.31 206 ASN A O 1
ATOM 1672 N N . LEU A 1 2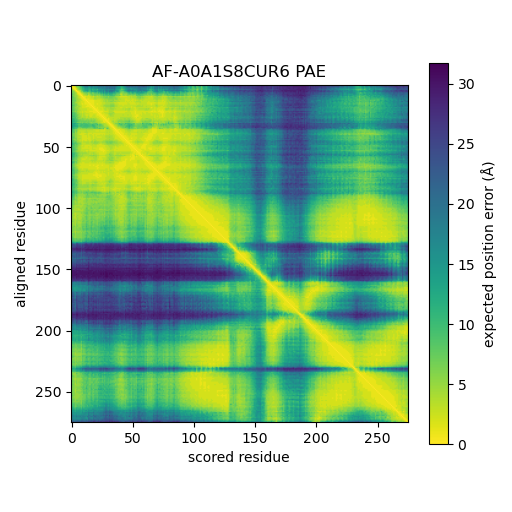07 ? 11.341 4.060 -21.527 1.00 78.81 207 LEU A N 1
ATOM 1673 C CA . LEU A 1 207 ? 11.906 3.351 -20.375 1.00 78.81 207 LEU A CA 1
ATOM 1674 C C . LEU A 1 207 ? 13.364 3.721 -20.094 1.00 78.81 207 LEU A C 1
ATOM 1676 O O . LEU A 1 207 ? 13.775 3.655 -18.936 1.00 78.81 207 LEU A O 1
ATOM 1680 N N . LEU A 1 208 ? 14.117 4.174 -21.104 1.00 73.06 208 LEU A N 1
ATOM 1681 C CA . LEU A 1 208 ? 15.484 4.684 -20.926 1.00 73.06 208 LEU A CA 1
ATOM 1682 C C . LEU A 1 208 ? 15.531 5.873 -19.958 1.00 73.06 208 LEU A C 1
ATOM 1684 O O . LEU A 1 208 ? 16.498 6.031 -19.220 1.00 73.06 208 LEU A O 1
ATOM 1688 N N . PHE A 1 209 ? 14.455 6.661 -19.893 1.00 78.50 209 PHE A N 1
ATOM 1689 C CA . PHE A 1 209 ? 14.332 7.801 -18.981 1.00 78.50 209 PHE A CA 1
ATOM 1690 C C . PHE A 1 209 ? 13.746 7.423 -17.613 1.00 78.50 209 PHE A C 1
ATOM 1692 O O . PHE A 1 209 ? 13.620 8.274 -16.740 1.00 78.50 209 PHE A O 1
ATOM 1699 N N . GLN A 1 210 ? 13.381 6.154 -17.401 1.00 81.62 210 GLN A N 1
ATOM 1700 C CA . GLN A 1 210 ? 12.834 5.655 -16.133 1.00 81.62 210 GLN A CA 1
ATOM 1701 C C . GLN A 1 210 ? 13.874 4.878 -15.313 1.00 81.62 210 GLN A C 1
ATOM 1703 O O . GLN A 1 210 ? 13.515 4.147 -14.387 1.00 81.62 210 GLN A O 1
ATOM 1708 N N . ILE A 1 211 ? 15.164 5.049 -15.626 1.00 76.38 211 ILE A N 1
ATOM 1709 C CA . ILE A 1 211 ? 16.271 4.377 -14.936 1.00 76.38 211 ILE A CA 1
ATOM 1710 C C . ILE A 1 211 ? 16.254 4.637 -13.430 1.00 76.38 211 ILE A C 1
ATOM 1712 O O . ILE A 1 211 ? 16.250 3.697 -12.631 1.00 76.38 211 ILE A O 1
ATOM 1716 N N . ASP A 1 212 ? 16.121 5.902 -13.046 1.00 81.56 212 ASP A N 1
ATOM 1717 C CA . ASP A 1 212 ? 16.104 6.314 -11.643 1.00 81.56 212 ASP A CA 1
ATOM 1718 C C . ASP A 1 212 ? 14.960 5.667 -10.864 1.00 81.56 212 ASP A C 1
ATOM 1720 O O . ASP A 1 212 ? 15.119 5.266 -9.712 1.00 81.56 212 ASP A O 1
ATOM 1724 N N . LYS A 1 213 ? 13.805 5.499 -11.510 1.00 86.69 213 LYS A N 1
ATOM 1725 C CA . LYS A 1 213 ? 12.619 4.902 -10.899 1.00 86.69 213 LYS A CA 1
ATOM 1726 C C . LYS A 1 213 ? 12.860 3.452 -10.477 1.00 86.69 213 LYS A C 1
ATOM 1728 O O . LYS A 1 213 ? 12.420 3.033 -9.410 1.00 86.69 213 LYS A O 1
ATOM 1733 N N . PHE A 1 214 ? 13.585 2.685 -11.284 1.00 82.88 214 PHE A N 1
ATOM 1734 C CA . PHE A 1 214 ? 13.942 1.312 -10.935 1.00 82.88 214 PHE A CA 1
ATOM 1735 C C . PHE A 1 214 ? 14.922 1.252 -9.763 1.00 82.88 214 PHE A C 1
ATOM 1737 O O . PHE A 1 214 ? 14.750 0.418 -8.876 1.00 82.88 214 PHE A O 1
ATOM 1744 N N . TYR A 1 215 ? 15.912 2.151 -9.713 1.00 82.69 215 TYR A N 1
ATOM 1745 C CA . TYR A 1 215 ? 16.816 2.245 -8.563 1.00 82.69 215 TYR A CA 1
ATOM 1746 C C . TYR A 1 215 ? 16.069 2.641 -7.291 1.00 82.69 215 TYR A C 1
ATOM 1748 O O . TYR A 1 215 ? 16.255 1.999 -6.263 1.00 82.69 215 TYR A O 1
ATOM 1756 N N . GLN A 1 216 ? 15.132 3.586 -7.375 1.00 89.88 216 GLN A N 1
ATOM 1757 C CA . GLN A 1 216 ? 14.260 3.933 -6.251 1.00 89.88 216 GLN A CA 1
ATOM 1758 C C . GLN A 1 216 ? 13.451 2.726 -5.753 1.00 89.88 216 GLN A C 1
ATOM 1760 O O . GLN A 1 216 ? 13.297 2.549 -4.544 1.00 89.88 216 GLN A O 1
ATOM 1765 N N . LEU A 1 217 ? 12.950 1.874 -6.655 1.00 91.12 217 LEU A N 1
ATOM 1766 C CA . LEU A 1 217 ? 12.256 0.637 -6.279 1.00 91.12 217 LEU A CA 1
ATOM 1767 C C . LEU A 1 217 ? 13.207 -0.372 -5.626 1.00 91.12 217 LEU A C 1
ATOM 1769 O O . LEU A 1 217 ? 12.888 -0.914 -4.569 1.00 91.12 217 LEU A O 1
ATOM 1773 N N . LYS A 1 218 ? 14.390 -0.592 -6.206 1.00 88.00 218 LYS A N 1
ATOM 1774 C CA . LYS A 1 218 ? 15.418 -1.478 -5.641 1.00 88.00 218 LYS A CA 1
ATOM 1775 C C . LYS A 1 218 ? 15.836 -1.032 -4.237 1.00 88.00 218 LYS A C 1
ATOM 1777 O O . LYS A 1 218 ? 15.912 -1.862 -3.326 1.00 88.00 218 LYS A O 1
ATOM 1782 N N . ASP A 1 219 ? 16.084 0.259 -4.058 1.00 90.88 219 ASP A N 1
ATOM 1783 C CA . ASP A 1 219 ? 16.477 0.845 -2.779 1.00 90.88 219 ASP A CA 1
ATOM 1784 C C . ASP A 1 219 ? 15.336 0.750 -1.771 1.00 90.88 219 ASP A C 1
ATOM 1786 O O . ASP A 1 219 ? 15.561 0.387 -0.617 1.00 90.88 219 ASP A O 1
ATOM 1790 N N . TYR A 1 220 ? 14.094 0.990 -2.205 1.00 94.75 220 TYR A N 1
ATOM 1791 C CA . TYR A 1 220 ? 12.910 0.770 -1.381 1.00 94.75 220 TYR A CA 1
ATOM 1792 C C . TYR A 1 220 ? 12.864 -0.665 -0.829 1.00 94.75 220 TYR A C 1
ATOM 1794 O O . TYR A 1 220 ? 12.760 -0.828 0.387 1.00 94.75 220 TYR A O 1
ATOM 1802 N N . PHE A 1 221 ? 12.995 -1.696 -1.674 1.00 94.81 221 PHE A N 1
ATOM 1803 C CA . PHE A 1 221 ? 12.945 -3.094 -1.223 1.00 94.81 221 PHE A CA 1
ATOM 1804 C C . PHE A 1 221 ? 14.129 -3.457 -0.329 1.00 94.81 221 PHE A C 1
ATOM 1806 O O . PHE A 1 221 ? 13.943 -4.070 0.720 1.00 94.81 221 PHE A O 1
ATOM 1813 N N . SER A 1 222 ? 15.337 -3.028 -0.699 1.00 90.81 222 SER A N 1
ATOM 1814 C CA . SER A 1 222 ? 16.550 -3.275 0.089 1.00 90.81 222 SER A CA 1
ATOM 1815 C C . SER A 1 222 ? 16.411 -2.698 1.498 1.00 90.81 222 SER A C 1
ATOM 1817 O O . SER A 1 222 ? 16.626 -3.401 2.487 1.00 90.81 222 SER A O 1
ATOM 1819 N N . ASN A 1 223 ? 15.962 -1.446 1.600 1.00 92.31 223 ASN A N 1
ATOM 1820 C CA . ASN A 1 223 ? 15.732 -0.780 2.878 1.00 92.31 223 ASN A CA 1
ATOM 1821 C C . ASN A 1 223 ? 14.601 -1.440 3.674 1.00 92.31 223 ASN A C 1
ATOM 1823 O O . ASN A 1 223 ? 14.743 -1.633 4.880 1.00 92.31 223 ASN A O 1
ATOM 1827 N N . LEU A 1 224 ? 13.503 -1.823 3.014 1.00 93.88 224 LEU A N 1
ATOM 1828 C CA . LEU A 1 224 ? 12.372 -2.508 3.641 1.00 93.88 224 LEU A CA 1
ATOM 1829 C C . LEU A 1 224 ? 12.801 -3.830 4.287 1.00 93.88 224 LEU A C 1
ATOM 1831 O O . LEU A 1 224 ? 12.461 -4.110 5.436 1.00 93.88 224 LEU A O 1
ATOM 1835 N N . PHE A 1 225 ? 13.570 -4.634 3.556 1.00 93.94 225 PHE A N 1
ATOM 1836 C CA . PHE A 1 225 ? 14.037 -5.926 4.033 1.00 93.94 225 PHE A CA 1
ATOM 1837 C C . PHE A 1 225 ? 15.048 -5.789 5.170 1.00 93.94 225 PHE A C 1
ATOM 1839 O O . PHE A 1 225 ? 14.849 -6.403 6.215 1.00 93.94 225 PHE A O 1
ATOM 1846 N N . ILE A 1 226 ? 16.064 -4.932 5.016 1.00 91.00 226 ILE A N 1
ATOM 1847 C CA . ILE A 1 226 ? 17.041 -4.651 6.080 1.00 91.00 226 ILE A CA 1
ATOM 1848 C C . ILE A 1 226 ? 16.326 -4.171 7.346 1.00 91.00 226 ILE A C 1
ATOM 1850 O O . ILE A 1 226 ? 16.671 -4.572 8.460 1.00 91.00 226 ILE A O 1
ATOM 1854 N N . PHE A 1 227 ? 15.316 -3.316 7.183 1.00 90.44 227 PHE A N 1
ATOM 1855 C CA . PHE A 1 227 ? 14.529 -2.801 8.289 1.00 90.44 227 PHE A CA 1
ATOM 1856 C C . PHE A 1 227 ? 13.835 -3.931 9.066 1.00 90.44 227 PHE A C 1
ATOM 1858 O O . PHE A 1 227 ? 14.016 -4.028 10.283 1.00 90.44 227 PHE A O 1
ATOM 1865 N N . PHE A 1 228 ? 13.086 -4.800 8.380 1.00 91.25 228 PHE A N 1
ATOM 1866 C CA . PHE A 1 228 ? 12.324 -5.874 9.025 1.00 91.25 228 PHE A CA 1
ATOM 1867 C C . PHE A 1 228 ? 13.176 -7.047 9.521 1.00 91.25 228 PHE A C 1
ATOM 1869 O O . PHE A 1 228 ? 12.748 -7.742 10.437 1.00 91.25 228 PHE A O 1
ATOM 1876 N N . GLU A 1 229 ? 14.388 -7.237 8.997 1.00 89.69 229 GLU A N 1
ATOM 1877 C CA . GLU A 1 229 ? 15.354 -8.188 9.565 1.00 89.69 229 GLU A CA 1
ATOM 1878 C C . GLU A 1 229 ? 15.898 -7.734 10.919 1.00 89.69 229 GLU A C 1
ATOM 1880 O O . GLU A 1 229 ? 16.180 -8.557 11.787 1.00 89.69 229 GLU A O 1
ATOM 1885 N N . ARG A 1 230 ? 16.050 -6.419 11.108 1.00 84.88 230 ARG A N 1
ATOM 1886 C CA . ARG A 1 230 ? 16.651 -5.843 12.318 1.00 84.88 230 ARG A CA 1
ATOM 1887 C C . ARG A 1 230 ? 15.640 -5.548 13.423 1.00 84.88 230 ARG A C 1
ATOM 1889 O O . ARG A 1 230 ? 16.026 -5.476 14.586 1.00 84.88 230 ARG A O 1
ATOM 1896 N N . HIS A 1 231 ? 14.364 -5.355 13.092 1.00 76.81 231 HIS A N 1
ATOM 1897 C CA . HIS A 1 231 ? 13.357 -4.920 14.063 1.00 76.81 231 HIS A CA 1
ATOM 1898 C C . HIS A 1 231 ? 12.530 -6.086 14.608 1.00 76.81 231 HIS A C 1
ATOM 1900 O O . HIS A 1 231 ? 11.551 -6.535 14.010 1.00 76.81 231 HIS A O 1
ATOM 1906 N N . GLY A 1 232 ? 12.911 -6.536 15.805 1.00 61.94 232 GLY A N 1
ATOM 1907 C CA . GLY A 1 232 ? 12.209 -7.551 16.582 1.00 61.94 232 GLY A CA 1
ATOM 1908 C C . GLY A 1 232 ? 11.252 -6.952 17.616 1.00 61.94 232 GLY A C 1
ATOM 1909 O O . GLY A 1 232 ? 11.669 -6.649 18.724 1.00 61.94 232 GLY A O 1
ATOM 1910 N N . ARG A 1 233 ? 9.955 -6.904 17.272 1.00 67.94 233 ARG A N 1
ATOM 1911 C CA . ARG A 1 233 ? 8.786 -6.637 18.152 1.00 67.94 233 ARG A CA 1
ATOM 1912 C C . ARG A 1 233 ? 8.766 -5.251 18.842 1.00 67.94 233 ARG A C 1
ATOM 1914 O O . ARG A 1 233 ? 9.767 -4.565 18.956 1.00 67.94 233 ARG A O 1
ATOM 1921 N N . GLY A 1 234 ? 7.580 -4.827 19.297 1.00 75.50 234 GLY A N 1
ATOM 1922 C CA . GLY A 1 234 ? 7.412 -3.604 20.105 1.00 75.50 234 GLY A CA 1
ATOM 1923 C C . GLY A 1 234 ? 7.270 -2.293 19.318 1.00 75.50 234 GLY A C 1
ATOM 1924 O O . GLY A 1 234 ? 7.956 -1.321 19.612 1.00 75.50 234 GLY A O 1
ATOM 1925 N N . PHE A 1 235 ? 6.376 -2.243 18.327 1.00 86.56 235 PHE A N 1
ATOM 1926 C CA . PHE A 1 235 ? 6.124 -1.023 17.550 1.00 86.56 235 PHE A CA 1
ATOM 1927 C C . PHE A 1 235 ? 5.252 -0.010 18.305 1.00 86.56 235 PHE A C 1
ATOM 1929 O O . PHE A 1 235 ? 4.206 -0.358 18.853 1.00 86.56 235 PHE A O 1
ATOM 1936 N N . THR A 1 236 ? 5.632 1.266 18.254 1.00 89.00 236 THR A N 1
ATOM 1937 C CA . THR A 1 236 ? 4.762 2.387 18.642 1.00 89.00 236 THR A CA 1
ATOM 1938 C C . THR A 1 236 ? 3.631 2.593 17.626 1.00 89.00 236 THR A C 1
ATOM 1940 O O . THR A 1 236 ? 3.733 2.183 16.472 1.00 89.00 236 THR A O 1
ATOM 1943 N N . SER A 1 237 ? 2.566 3.305 18.006 1.00 85.06 237 SER A N 1
ATOM 1944 C CA . SER A 1 237 ? 1.450 3.641 17.098 1.00 85.06 237 SER A CA 1
ATOM 1945 C C . SER A 1 237 ? 1.907 4.358 15.814 1.00 85.06 237 SER A C 1
ATOM 1947 O O . SER A 1 237 ? 1.472 4.030 14.710 1.00 85.06 237 SER A O 1
ATOM 1949 N N . ASN A 1 238 ? 2.857 5.296 15.924 1.00 88.94 238 ASN A N 1
ATOM 1950 C CA . ASN A 1 238 ? 3.382 5.996 14.749 1.00 88.94 238 ASN A CA 1
ATOM 1951 C C . ASN A 1 238 ? 4.153 5.046 13.817 1.00 88.94 238 ASN A C 1
ATOM 1953 O O . ASN A 1 238 ? 3.976 5.079 12.600 1.00 88.94 238 ASN A O 1
ATOM 1957 N N . GLN A 1 239 ? 4.951 4.151 14.401 1.00 90.62 239 GLN A N 1
ATOM 1958 C CA . GLN A 1 239 ? 5.662 3.106 13.668 1.00 90.62 239 GLN A CA 1
ATOM 1959 C C . GLN A 1 239 ? 4.695 2.138 12.981 1.00 90.62 239 GLN A C 1
ATOM 1961 O O . GLN A 1 239 ? 4.868 1.845 11.804 1.00 90.62 239 GLN A O 1
ATOM 1966 N N . LEU A 1 240 ? 3.629 1.702 13.659 1.00 91.75 240 LEU A N 1
ATOM 1967 C CA . LEU A 1 240 ? 2.598 0.846 13.064 1.00 91.75 240 LEU A CA 1
ATOM 1968 C C . LEU A 1 240 ? 1.953 1.498 11.843 1.00 91.75 240 LEU A C 1
ATOM 1970 O O . LEU A 1 240 ? 1.792 0.848 10.812 1.00 91.75 240 LEU A O 1
ATOM 1974 N N . LYS A 1 241 ? 1.630 2.791 11.924 1.00 92.38 241 LYS A N 1
ATOM 1975 C CA . LYS A 1 241 ? 1.095 3.541 10.784 1.00 92.38 241 LYS A CA 1
ATOM 1976 C C . LYS A 1 241 ? 2.096 3.615 9.629 1.00 92.38 241 LYS A C 1
ATOM 1978 O O . LYS A 1 241 ? 1.732 3.326 8.489 1.00 92.38 241 LYS A O 1
ATOM 1983 N N . GLN A 1 242 ? 3.340 4.002 9.912 1.00 92.31 242 GLN A N 1
ATOM 1984 C CA . GLN A 1 242 ? 4.384 4.152 8.898 1.00 92.31 242 GLN A CA 1
ATOM 1985 C C . GLN A 1 242 ? 4.703 2.815 8.218 1.00 92.31 242 GLN A C 1
ATOM 1987 O O . GLN A 1 242 ? 4.666 2.718 6.994 1.00 92.31 242 GLN A O 1
ATOM 1992 N N . TYR A 1 243 ? 4.975 1.772 8.998 1.00 92.25 243 TYR A N 1
ATOM 1993 C CA . TYR A 1 243 ? 5.374 0.463 8.485 1.00 92.25 243 TYR A CA 1
ATOM 1994 C C . TYR A 1 243 ? 4.198 -0.301 7.888 1.00 92.25 243 TYR A C 1
ATOM 1996 O O . TYR A 1 243 ? 4.363 -0.987 6.885 1.00 92.25 243 TYR A O 1
ATOM 2004 N N . GLY A 1 244 ? 2.992 -0.117 8.430 1.00 93.81 244 GLY A N 1
ATOM 2005 C CA . GLY A 1 244 ? 1.770 -0.650 7.841 1.00 93.81 244 GLY A CA 1
ATOM 2006 C C . GLY A 1 244 ? 1.536 -0.099 6.436 1.00 93.81 244 GLY A C 1
ATOM 2007 O O . GLY A 1 244 ? 1.114 -0.848 5.561 1.00 93.81 244 GLY A O 1
ATOM 2008 N N . LYS A 1 245 ? 1.865 1.178 6.188 1.00 95.00 245 LYS A N 1
ATOM 2009 C CA . LYS A 1 245 ? 1.850 1.748 4.833 1.00 95.00 245 LYS A CA 1
ATOM 2010 C C . LYS A 1 245 ? 2.891 1.081 3.934 1.00 95.00 245 LYS A C 1
ATOM 2012 O O . LYS A 1 245 ? 2.538 0.642 2.849 1.00 95.00 245 LYS A O 1
ATOM 2017 N N . LEU A 1 246 ? 4.138 0.957 4.398 1.00 94.19 246 LEU A N 1
ATOM 2018 C CA . LEU A 1 246 ? 5.196 0.317 3.611 1.00 94.19 246 LEU A CA 1
ATOM 2019 C C . LEU A 1 246 ? 4.806 -1.104 3.188 1.00 94.19 246 LEU A C 1
ATOM 2021 O O . LEU A 1 246 ? 4.926 -1.427 2.016 1.00 94.19 246 LEU A O 1
ATOM 2025 N N . VAL A 1 247 ? 4.289 -1.919 4.109 1.00 94.94 247 VAL A N 1
ATOM 2026 C CA . VAL A 1 247 ? 3.868 -3.295 3.807 1.00 94.94 247 VAL A CA 1
ATOM 2027 C C . VAL A 1 247 ? 2.695 -3.331 2.825 1.00 94.94 247 VAL A C 1
ATOM 2029 O O . VAL A 1 247 ? 2.696 -4.149 1.916 1.00 94.94 247 VAL A O 1
ATOM 2032 N N . LYS A 1 248 ? 1.709 -2.435 2.960 1.00 94.81 248 LYS A N 1
ATOM 2033 C CA . LYS A 1 248 ? 0.573 -2.358 2.019 1.00 94.81 248 LYS A CA 1
ATOM 2034 C C . LYS A 1 248 ? 0.998 -1.935 0.610 1.00 94.81 248 LYS A C 1
ATOM 2036 O O . LYS A 1 248 ? 0.369 -2.345 -0.358 1.00 94.81 248 LYS A O 1
ATOM 2041 N N . ASP A 1 249 ? 2.059 -1.140 0.497 1.00 95.81 249 ASP A N 1
ATOM 2042 C CA . ASP A 1 249 ? 2.594 -0.689 -0.790 1.00 95.81 249 ASP A CA 1
ATOM 2043 C C . ASP A 1 249 ? 3.496 -1.745 -1.467 1.00 95.81 249 ASP A C 1
ATOM 2045 O O . ASP A 1 249 ? 3.848 -1.571 -2.636 1.00 95.81 249 ASP A O 1
ATOM 2049 N N . PHE A 1 250 ? 3.866 -2.828 -0.765 1.00 96.38 250 PHE A N 1
ATOM 2050 C CA . PHE A 1 250 ? 4.811 -3.845 -1.241 1.00 96.38 250 PHE A CA 1
ATOM 2051 C C . PHE A 1 250 ? 4.387 -4.458 -2.582 1.00 96.38 250 PHE A C 1
ATOM 2053 O O . PHE A 1 250 ? 5.144 -4.385 -3.550 1.00 96.38 250 PHE A O 1
ATOM 2060 N N . ASP A 1 251 ? 3.169 -5.002 -2.661 1.00 94.81 251 ASP A N 1
ATOM 2061 C CA . ASP A 1 251 ? 2.684 -5.715 -3.851 1.00 94.81 251 ASP A CA 1
ATOM 2062 C C . ASP A 1 251 ? 2.591 -4.795 -5.071 1.00 94.81 251 ASP A C 1
ATOM 2064 O O . ASP A 1 251 ? 3.012 -5.158 -6.170 1.00 94.81 251 ASP A O 1
ATOM 2068 N N . ASN A 1 252 ? 2.107 -3.565 -4.869 1.00 96.19 252 ASN A N 1
ATOM 2069 C CA . ASN A 1 252 ? 2.002 -2.561 -5.927 1.00 96.19 252 ASN A CA 1
ATOM 2070 C C . ASN A 1 252 ? 3.381 -2.191 -6.485 1.00 96.19 252 ASN A C 1
ATOM 2072 O O . ASN A 1 252 ? 3.569 -2.135 -7.700 1.00 96.19 252 A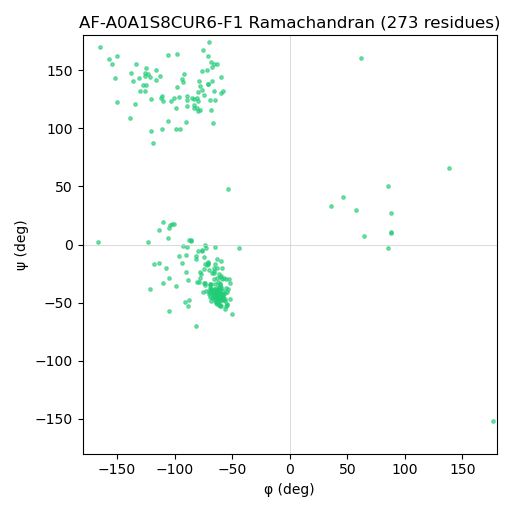SN A O 1
ATOM 2076 N N . LYS A 1 253 ? 4.365 -1.977 -5.605 1.00 95.38 253 LYS A N 1
ATOM 2077 C CA . LYS A 1 253 ? 5.743 -1.675 -6.012 1.00 95.38 253 LYS A CA 1
ATOM 2078 C C . LYS A 1 253 ? 6.421 -2.868 -6.673 1.00 95.38 253 LYS A C 1
ATOM 2080 O O . LYS A 1 253 ? 7.210 -2.689 -7.598 1.00 95.38 253 LYS A O 1
ATOM 2085 N N . LEU A 1 254 ? 6.108 -4.087 -6.235 1.00 93.38 254 LEU A N 1
ATOM 2086 C CA . LEU A 1 254 ? 6.668 -5.300 -6.823 1.00 93.38 254 LEU A CA 1
ATOM 2087 C C . LEU A 1 254 ? 6.093 -5.514 -8.223 1.00 93.38 254 LEU A C 1
ATOM 2089 O O . LEU A 1 254 ? 6.822 -5.860 -9.148 1.00 93.38 254 LEU A O 1
ATOM 2093 N N . TYR A 1 255 ? 4.798 -5.256 -8.397 1.00 92.62 255 TYR A N 1
ATOM 2094 C CA . TYR A 1 255 ? 4.136 -5.261 -9.695 1.00 92.62 255 TYR A CA 1
ATOM 2095 C C . TYR A 1 255 ? 4.717 -4.209 -10.648 1.00 92.62 255 TYR A C 1
ATOM 2097 O O . TYR A 1 255 ? 5.037 -4.517 -11.795 1.00 92.62 255 TYR A O 1
ATOM 2105 N N . GLU A 1 256 ? 4.931 -2.988 -10.165 1.00 91.44 256 GLU A N 1
ATOM 2106 C CA . GLU A 1 256 ? 5.582 -1.927 -10.933 1.00 91.44 256 GLU A CA 1
ATOM 2107 C C . GLU A 1 256 ? 6.990 -2.339 -11.390 1.00 91.44 256 GLU A C 1
ATOM 2109 O O . GLU A 1 256 ? 7.338 -2.205 -12.565 1.00 91.44 256 GLU A O 1
ATOM 2114 N N . MET A 1 257 ? 7.774 -2.930 -10.488 1.00 88.06 257 MET A N 1
ATOM 2115 C CA . MET A 1 257 ? 9.095 -3.462 -10.808 1.00 88.06 257 MET A CA 1
ATOM 2116 C C . MET A 1 257 ? 9.031 -4.606 -11.832 1.00 88.06 257 MET A C 1
ATOM 2118 O O . MET A 1 257 ? 9.853 -4.642 -12.747 1.00 88.06 257 MET A O 1
ATOM 2122 N N . LYS A 1 258 ? 8.038 -5.503 -11.734 1.00 86.75 258 LYS A N 1
ATOM 2123 C CA . LYS A 1 258 ? 7.790 -6.579 -12.713 1.00 86.75 258 LYS A CA 1
ATOM 2124 C C . LYS A 1 258 ? 7.521 -6.025 -14.111 1.00 86.75 258 LYS A C 1
ATOM 2126 O O . LYS A 1 258 ? 8.085 -6.536 -15.076 1.00 86.75 258 LYS A O 1
ATOM 2131 N N . ILE A 1 259 ? 6.689 -4.987 -14.226 1.00 86.38 259 ILE A N 1
ATOM 2132 C CA . ILE A 1 259 ? 6.407 -4.329 -15.510 1.00 86.38 259 ILE A CA 1
ATOM 2133 C C . ILE A 1 259 ? 7.696 -3.759 -16.100 1.00 86.38 259 ILE A C 1
ATOM 2135 O O . ILE A 1 259 ? 8.036 -4.085 -17.236 1.00 86.38 259 ILE A O 1
ATOM 2139 N N . LEU A 1 260 ? 8.432 -2.962 -15.320 1.00 83.31 260 LEU A N 1
ATOM 2140 C CA . LEU A 1 260 ? 9.675 -2.336 -15.777 1.00 83.31 260 LEU A CA 1
ATOM 2141 C C . LEU A 1 260 ? 10.711 -3.380 -16.209 1.00 83.31 260 LEU A C 1
ATOM 2143 O O . LEU A 1 260 ? 11.340 -3.233 -17.256 1.00 83.31 260 LEU A O 1
ATOM 2147 N N . ALA A 1 261 ? 10.858 -4.463 -15.442 1.00 78.88 261 ALA A N 1
ATOM 2148 C CA . ALA A 1 261 ? 11.767 -5.555 -15.771 1.00 78.88 261 ALA A CA 1
ATOM 2149 C C . ALA A 1 261 ? 11.368 -6.263 -17.077 1.00 78.88 261 ALA A C 1
ATOM 2151 O O . ALA A 1 261 ? 12.219 -6.466 -17.944 1.00 78.88 261 ALA A O 1
ATOM 2152 N N . LYS A 1 262 ? 10.076 -6.581 -17.250 1.00 80.19 262 LYS A N 1
ATOM 2153 C CA . LYS A 1 262 ? 9.543 -7.263 -18.441 1.00 80.19 262 LYS A CA 1
ATOM 2154 C C . LYS A 1 262 ? 9.615 -6.405 -19.703 1.00 80.19 262 LYS A C 1
ATOM 2156 O O . LYS A 1 262 ? 9.892 -6.916 -20.785 1.00 80.19 262 LYS A O 1
ATOM 2161 N N . GLN A 1 263 ? 9.319 -5.114 -19.604 1.00 79.81 263 GLN A N 1
ATOM 2162 C CA . GLN A 1 263 ? 9.426 -4.233 -20.764 1.00 79.81 263 GLN A CA 1
ATOM 2163 C C . GLN A 1 263 ? 10.897 -3.964 -21.096 1.00 79.81 263 GLN A C 1
ATOM 2165 O O . GLN A 1 263 ? 11.288 -4.021 -22.258 1.00 79.81 263 GLN A O 1
ATOM 2170 N N . GLY A 1 264 ? 11.735 -3.771 -20.074 1.00 75.31 264 GLY A N 1
ATOM 2171 C CA . GLY A 1 264 ? 13.168 -3.583 -20.254 1.00 75.31 264 GLY A CA 1
ATOM 2172 C C . GLY A 1 264 ? 13.862 -4.781 -20.906 1.00 75.31 264 GLY A C 1
ATOM 2173 O O . GLY A 1 264 ? 14.717 -4.584 -21.764 1.00 75.31 264 GLY A O 1
ATOM 2174 N N . SER A 1 265 ? 13.493 -6.020 -20.554 1.00 73.06 265 SER A N 1
ATOM 2175 C CA . SER A 1 265 ? 14.071 -7.237 -21.159 1.00 73.06 265 SER A CA 1
ATOM 2176 C C . SER A 1 265 ? 13.796 -7.359 -22.656 1.00 73.06 265 SER A C 1
ATOM 2178 O O . SER A 1 265 ? 14.630 -7.898 -23.386 1.00 73.06 265 SER A O 1
ATOM 2180 N N . ASN A 1 266 ? 12.678 -6.798 -23.113 1.00 72.44 266 ASN A N 1
ATOM 2181 C CA . ASN A 1 266 ? 12.267 -6.822 -24.510 1.00 72.44 266 ASN A CA 1
ATOM 2182 C C . ASN A 1 266 ? 12.669 -5.564 -25.287 1.00 72.44 266 ASN A C 1
ATOM 2184 O O . ASN A 1 266 ? 12.577 -5.588 -26.511 1.00 72.44 266 ASN A O 1
ATOM 2188 N N . LEU A 1 267 ? 13.150 -4.503 -24.629 1.00 71.50 267 LEU A N 1
ATOM 2189 C CA . LEU A 1 267 ? 13.275 -3.167 -25.224 1.00 71.50 267 LEU A CA 1
ATOM 2190 C C . LEU A 1 267 ? 14.029 -3.150 -26.563 1.00 71.50 267 LEU A C 1
ATOM 2192 O O . LEU A 1 267 ? 13.555 -2.574 -27.534 1.00 71.50 267 LEU A O 1
ATOM 2196 N N . LEU A 1 268 ? 15.180 -3.821 -26.631 1.00 65.88 268 LEU A N 1
ATOM 2197 C CA . LEU A 1 268 ? 16.028 -3.883 -27.831 1.00 65.88 268 LEU A CA 1
ATOM 2198 C C . LEU A 1 268 ? 15.923 -5.226 -28.569 1.00 65.88 268 LEU A C 1
ATOM 2200 O O . LEU A 1 268 ? 16.798 -5.595 -29.352 1.00 65.88 268 LEU A O 1
ATOM 2204 N N . SER A 1 269 ? 14.878 -6.004 -28.284 1.00 67.94 269 SER A N 1
ATOM 2205 C CA . SER A 1 269 ? 14.614 -7.253 -28.996 1.00 67.94 269 SER A CA 1
ATOM 2206 C C . SER A 1 269 ? 14.016 -6.969 -30.377 1.00 67.94 269 SER A C 1
ATOM 2208 O O . SER A 1 269 ? 13.264 -6.013 -30.555 1.00 67.94 269 SER A O 1
ATOM 2210 N N . LYS A 1 270 ? 14.285 -7.845 -31.357 1.00 64.44 270 LYS A N 1
ATOM 2211 C CA . LYS A 1 270 ? 13.671 -7.752 -32.697 1.00 64.44 270 LYS A CA 1
ATOM 2212 C C . LYS A 1 270 ? 12.139 -7.763 -32.646 1.00 64.44 270 LYS A C 1
ATOM 2214 O O . LYS A 1 270 ? 11.499 -7.191 -33.515 1.00 64.44 270 LYS A O 1
ATOM 2219 N N . THR A 1 271 ? 11.568 -8.414 -31.635 1.00 71.81 271 THR A N 1
ATOM 2220 C CA . THR A 1 271 ? 10.123 -8.513 -31.398 1.00 71.81 271 THR A CA 1
ATOM 2221 C C . THR A 1 271 ? 9.496 -7.227 -30.859 1.00 71.81 271 THR A C 1
ATOM 2223 O O . THR A 1 271 ? 8.277 -7.137 -30.814 1.00 71.81 271 THR A O 1
ATOM 2226 N N . ASN A 1 272 ? 10.303 -6.244 -30.451 1.00 71.19 272 ASN A N 1
ATOM 2227 C CA . ASN A 1 272 ? 9.853 -4.955 -29.919 1.00 71.19 272 ASN A CA 1
ATOM 2228 C C . ASN A 1 272 ? 10.017 -3.801 -30.930 1.00 71.19 272 ASN A C 1
ATOM 2230 O O . ASN A 1 272 ? 9.966 -2.630 -30.554 1.00 71.19 272 ASN A O 1
ATOM 2234 N N . LEU A 1 273 ? 10.249 -4.146 -32.200 1.00 73.25 273 LEU A N 1
ATOM 2235 C CA . LEU A 1 273 ? 10.307 -3.217 -33.322 1.00 73.25 273 LEU A CA 1
ATOM 2236 C C . LEU A 1 273 ? 8.968 -3.229 -34.061 1.00 73.25 273 LEU A C 1
ATOM 2238 O O . LEU A 1 273 ? 8.584 -4.254 -34.627 1.00 73.25 273 LEU A O 1
ATOM 2242 N N . GLU A 1 274 ? 8.285 -2.090 -34.081 1.00 78.06 274 GLU A N 1
ATOM 2243 C CA . GLU A 1 274 ? 7.153 -1.845 -34.978 1.00 78.06 274 GLU A CA 1
ATOM 2244 C C . GLU A 1 274 ? 7.704 -1.399 -36.329 1.00 78.06 274 GLU A C 1
ATOM 2246 O O . GLU A 1 274 ? 8.518 -0.481 -36.370 1.00 78.06 274 GLU A O 1
ATOM 2251 N N . LYS A 1 275 ? 7.326 -2.087 -37.408 1.00 70.31 275 LYS A N 1
ATOM 2252 C CA . LYS A 1 275 ? 7.743 -1.753 -38.776 1.00 70.31 275 LYS A CA 1
ATOM 2253 C C . LYS A 1 275 ? 6.746 -0.821 -39.439 1.00 70.31 275 LYS A C 1
ATOM 2255 O O . LYS A 1 275 ? 5.535 -1.047 -39.224 1.00 70.31 275 LYS A O 1
#

Organism: NCBI:txid1907941

pLDDT: mean 81.2, std 14.73, range [32.88, 96.38]

Solvent-accessible surface area (backbone atoms only — not comparable to full-atom values): 15621 Å² total; per-residue (Å²): 134,68,97,53,76,87,60,74,80,51,75,50,72,65,61,47,70,74,35,93,49,49,38,76,64,41,60,71,85,77,47,87,51,96,68,47,72,63,46,79,67,34,67,39,63,41,85,72,64,45,62,20,8,40,57,94,65,52,46,73,28,46,43,25,34,36,33,33,30,71,90,60,43,25,35,42,37,34,67,73,41,36,48,77,78,67,75,37,79,55,65,68,58,46,53,52,51,53,51,50,53,50,36,39,52,22,47,53,52,46,52,51,47,59,75,40,39,68,57,57,48,48,55,50,45,35,64,66,53,67,44,92,43,84,36,6,61,49,40,47,48,48,49,48,49,45,58,61,47,55,74,74,53,92,89,68,80,76,68,72,28,53,48,100,78,27,40,29,44,43,82,42,74,54,54,74,66,56,52,48,53,50,46,70,73,48,76,79,58,90,76,77,63,52,43,81,41,82,64,30,33,34,53,73,45,69,55,72,78,43,54,65,59,52,52,54,50,52,51,50,53,53,51,52,50,57,49,58,74,71,59,80,81,87,77,51,67,69,50,24,54,55,50,30,48,54,61,69,46,43,64,62,53,50,50,52,49,44,51,53,40,57,51,33,52,38,36,87,38,82,88,29,49,48,112

Mean predicted aligned error: 11.84 Å